Protein AF-F9FDE0-F1 (afdb_monomer)

Organism: Fusarium oxysporum (strain Fo5176) (NCBI:txid660025)

Sequence (205 aa):
PILCLTFGEHLFSPEGWVFGSSPDPDLCDLQLSKNNSTGISRRHLRVDTDPKTHLPRLTVISVSGAVRLSDKGRVLTLTWGKSAEIFGIVTIDLGAVSFRVWRPDLTVTEQRRCDDKALKWCKEAVAAVAAVATYFPPLHCPPETITSNIRYGKNNAVYVNEGGVEERVYGAKEPYFKVSDDFGKVRSRWEELKKEFDNVAALDH

Secondary structure (DSSP, 8-state):
------TTSS-SSTT-EEEES---TTT-SEE-SSSGGGS--SS-EEEEE-TTT--EEEEE--SS--EEEEETTEEEEE-TT-EEE--S-EEEE-SS-EEEE-PPPPPHHHHHHHHHHHHHHHHHHHHHHHHHSS----TT--S---TTSEEE-GGG-EEE-PPP-SS----EE-----TTS-HHHHHHHHHHHHHHHHHHHTT--

Solvent-accessible surface area (backbone atoms only — not comparable to full-atom values): 12004 Å² total; per-residue (Å²): 140,87,86,87,87,50,85,90,50,97,56,84,46,71,81,30,44,26,30,14,9,26,88,46,59,93,62,10,70,41,62,76,38,93,42,51,90,60,62,41,35,46,46,28,35,33,44,33,62,37,46,84,79,56,40,47,22,43,33,25,66,14,82,90,39,61,42,36,39,38,44,99,88,46,75,47,78,34,38,50,80,33,66,50,71,49,88,43,72,32,35,44,36,52,86,74,51,72,52,77,49,61,62,80,92,64,54,76,72,53,44,52,53,49,47,53,41,46,37,53,41,29,43,50,26,47,49,54,49,51,71,68,45,96,78,60,87,57,99,79,61,74,77,79,77,42,79,87,38,56,43,79,48,81,91,81,37,39,32,46,60,70,83,79,73,83,95,66,85,69,74,50,77,50,74,80,73,57,96,86,55,53,38,20,60,50,39,43,43,45,55,52,50,52,52,51,49,53,53,53,65,72,60,69,128

Foldseek 3Di:
DDDDDAQPPQDLALAAAFEFCAPDCNQHSHHPHVHCPQVTHNGAKGWAAQLPPRAIKIAGQDQRFWKWKDDPRDTDIHHHGDMDGAAAWIWIDRPSDIDIDGDDDDDPVRVVVSNVSNLVSLVVSVVVVCVVPPDDDDPPDDPPVPVVQWDQDPPRWIWGFDDDDDDDTDTDTDQDDDPPDGSSSVSVSVSVSVVVVVVVVVVDD

Radius of gyration: 19.54 Å; Cα contacts (8 Å, |Δi|>4): 326; chains: 1; bounding box: 44×55×52 Å

pLDDT: mean 76.34, std 19.96, range [32.12, 96.62]

InterPro domains:
  IPR000253 Forkhead-associated (FHA) domain [PS50006] (17-66)

Structure (mmCIF, N/CA/C/O backbone):
data_AF-F9FDE0-F1
#
_entry.id   AF-F9FDE0-F1
#
loop_
_atom_site.group_PDB
_atom_site.id
_atom_site.type_symbol
_atom_site.label_atom_id
_atom_site.label_alt_id
_atom_site.label_comp_id
_atom_site.label_asym_id
_atom_site.label_entity_id
_atom_site.label_seq_id
_atom_site.pdbx_PDB_ins_code
_atom_site.Cartn_x
_atom_site.Cartn_y
_atom_site.Cartn_z
_atom_site.occupancy
_atom_site.B_iso_or_equiv
_atom_site.auth_seq_id
_atom_site.auth_comp_id
_atom_site.auth_asym_id
_atom_site.auth_atom_id
_atom_site.pdbx_PDB_model_num
ATOM 1 N N . PRO A 1 1 ? -2.462 9.601 19.204 1.00 76.94 1 PRO A N 1
ATOM 2 C CA . PRO A 1 1 ? -1.083 9.273 18.762 1.00 76.94 1 PRO A CA 1
ATOM 3 C C . PRO A 1 1 ? -1.007 9.444 17.241 1.00 76.94 1 PRO A C 1
ATOM 5 O O . PRO A 1 1 ? -2.010 9.185 16.582 1.00 76.94 1 PRO A O 1
ATOM 8 N N . ILE A 1 2 ? 0.123 9.911 16.706 1.00 84.44 2 ILE A N 1
ATOM 9 C CA . ILE A 1 2 ? 0.355 10.035 15.259 1.00 84.44 2 ILE A CA 1
ATOM 10 C C . ILE A 1 2 ? 1.530 9.125 14.918 1.00 84.44 2 ILE A C 1
ATOM 12 O O . ILE A 1 2 ? 2.561 9.191 15.583 1.00 84.44 2 ILE A O 1
ATOM 16 N N . LEU A 1 3 ? 1.356 8.280 13.905 1.00 87.88 3 LEU A N 1
ATOM 17 C CA . LEU A 1 3 ? 2.413 7.440 13.357 1.00 87.88 3 LEU A CA 1
ATOM 18 C C . LEU A 1 3 ? 2.800 7.999 11.989 1.00 87.88 3 LEU A C 1
ATOM 20 O O . LEU A 1 3 ? 1.939 8.150 11.124 1.00 87.88 3 LEU A O 1
ATOM 24 N N . CYS A 1 4 ? 4.078 8.322 11.809 1.00 88.00 4 CYS A N 1
ATOM 25 C CA . CYS A 1 4 ? 4.615 8.763 10.528 1.00 88.00 4 CYS A CA 1
ATOM 26 C C . CYS A 1 4 ? 5.262 7.568 9.823 1.00 88.00 4 CYS A C 1
ATOM 28 O O . CYS A 1 4 ? 6.141 6.928 10.398 1.00 88.00 4 CYS A O 1
ATOM 30 N N . LEU A 1 5 ? 4.824 7.275 8.598 1.00 86.62 5 LEU A N 1
ATOM 31 C CA . LEU A 1 5 ? 5.439 6.262 7.744 1.00 86.62 5 LEU A CA 1
ATOM 32 C C . LEU A 1 5 ? 6.316 6.970 6.714 1.00 86.62 5 LEU A C 1
ATOM 34 O O . LEU A 1 5 ? 5.811 7.737 5.891 1.00 86.62 5 LEU A O 1
ATOM 38 N N . THR A 1 6 ? 7.620 6.711 6.753 1.00 83.31 6 THR A N 1
ATOM 39 C CA . THR A 1 6 ? 8.585 7.303 5.822 1.00 83.31 6 THR A CA 1
ATOM 40 C C . THR A 1 6 ? 9.105 6.227 4.882 1.00 83.31 6 THR A C 1
ATOM 42 O O . THR A 1 6 ? 9.691 5.249 5.330 1.00 83.31 6 THR A O 1
ATOM 45 N N . PHE A 1 7 ? 8.926 6.392 3.569 1.00 74.00 7 PHE A N 1
ATOM 46 C CA . PHE A 1 7 ? 9.351 5.379 2.596 1.00 74.00 7 PHE A CA 1
ATOM 47 C C . PHE A 1 7 ? 10.840 5.038 2.727 1.00 74.00 7 PHE A C 1
ATOM 49 O O . PHE A 1 7 ? 11.690 5.932 2.784 1.00 74.00 7 PHE A O 1
ATOM 56 N N . GLY A 1 8 ? 11.129 3.736 2.763 1.00 67.44 8 GLY A N 1
ATOM 57 C CA . GLY A 1 8 ? 12.469 3.193 2.989 1.00 67.44 8 GLY A CA 1
ATOM 58 C C . GLY A 1 8 ? 12.893 3.118 4.461 1.00 67.44 8 GLY A C 1
ATOM 59 O O . GLY A 1 8 ? 14.005 2.680 4.737 1.00 67.44 8 GLY A O 1
ATOM 60 N N . GLU A 1 9 ? 12.045 3.527 5.409 1.00 75.25 9 GLU A N 1
ATOM 61 C CA . GLU A 1 9 ? 12.334 3.482 6.845 1.00 75.25 9 GLU A CA 1
ATOM 62 C C . GLU A 1 9 ? 11.325 2.579 7.562 1.00 75.25 9 GLU A C 1
ATOM 64 O O . GLU A 1 9 ? 10.131 2.598 7.264 1.00 75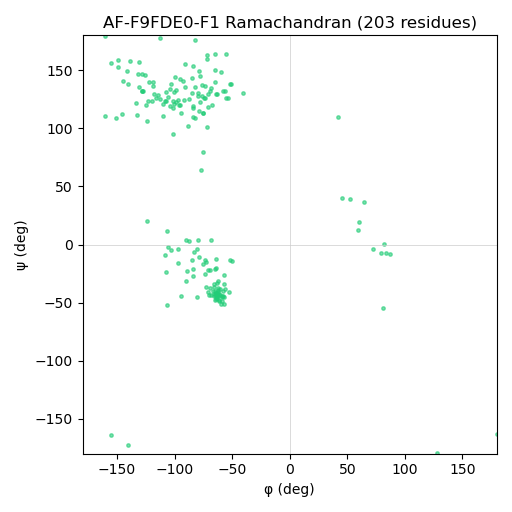.25 9 GLU A O 1
ATOM 69 N N . HIS A 1 10 ? 11.807 1.791 8.529 1.00 70.19 10 HIS A N 1
ATOM 70 C CA . HIS A 1 10 ? 10.971 0.926 9.375 1.00 70.19 10 HIS A CA 1
ATOM 71 C C . HIS A 1 10 ? 10.030 -0.001 8.581 1.00 70.19 10 HIS A C 1
ATOM 73 O O . HIS A 1 10 ? 8.875 -0.183 8.955 1.00 70.19 10 HIS A O 1
ATOM 79 N N . LEU A 1 11 ? 10.519 -0.540 7.462 1.00 69.94 11 LEU A N 1
ATOM 80 C CA . LEU A 1 11 ? 9.821 -1.501 6.610 1.00 69.94 11 LEU A CA 1
ATOM 81 C C . LEU A 1 11 ? 10.411 -2.889 6.849 1.00 69.94 11 LEU A C 1
ATOM 83 O O . LEU A 1 11 ? 11.598 -3.089 6.589 1.00 69.94 11 LEU A O 1
ATOM 87 N N . PHE A 1 12 ? 9.599 -3.840 7.306 1.00 67.44 12 PHE A N 1
ATOM 88 C CA . PHE A 1 12 ? 10.012 -5.241 7.350 1.00 67.44 12 PHE A CA 1
ATOM 89 C C . PHE A 1 12 ? 9.876 -5.905 5.974 1.00 67.44 12 PHE A C 1
ATOM 91 O O . PHE A 1 12 ? 10.779 -6.597 5.505 1.00 67.44 12 PHE A O 1
ATOM 98 N N . SER A 1 13 ? 8.748 -5.674 5.295 1.00 69.62 13 SER A N 1
ATOM 99 C CA . SER A 1 13 ? 8.497 -6.241 3.972 1.00 69.62 13 SER A CA 1
ATOM 100 C C . SER A 1 13 ? 8.971 -5.302 2.856 1.00 69.62 13 SER A C 1
ATOM 102 O O . SER A 1 13 ? 8.623 -4.116 2.866 1.00 69.62 13 SER A O 1
ATOM 104 N N . PRO A 1 14 ? 9.659 -5.820 1.817 1.00 72.50 14 PRO A N 1
ATOM 105 C CA . PRO A 1 14 ? 9.969 -5.036 0.622 1.00 72.50 14 PRO A CA 1
ATOM 106 C C . PRO A 1 14 ? 8.708 -4.621 -0.146 1.00 72.50 14 PRO A C 1
ATOM 108 O O . PRO A 1 14 ? 8.786 -3.778 -1.033 1.00 72.50 14 PRO A O 1
ATOM 111 N N . GLU A 1 15 ? 7.548 -5.200 0.175 1.00 74.62 15 GLU A N 1
ATOM 112 C CA . GLU A 1 15 ? 6.279 -4.878 -0.466 1.00 74.62 15 GLU A CA 1
ATOM 113 C C . GLU A 1 15 ? 5.571 -3.655 0.145 1.00 74.62 15 GLU A C 1
ATOM 115 O O . GLU A 1 15 ? 4.633 -3.147 -0.466 1.00 74.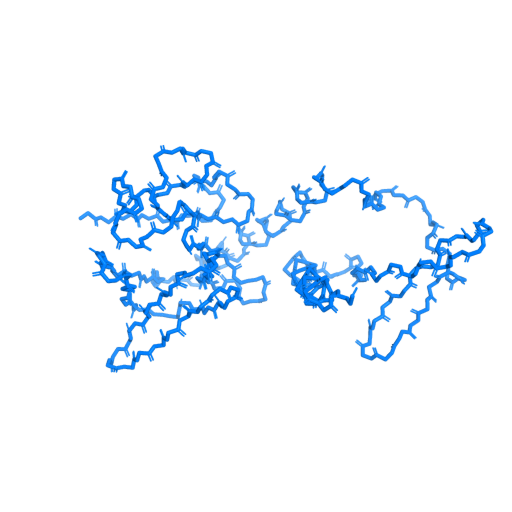62 15 GLU A O 1
ATOM 120 N N . GLY A 1 16 ? 5.988 -3.181 1.324 1.00 87.12 16 GLY A N 1
ATOM 121 C CA . GLY A 1 16 ? 5.364 -2.065 2.047 1.00 87.12 16 GLY A CA 1
ATOM 122 C C . GLY A 1 16 ? 5.018 -2.420 3.494 1.00 87.12 16 GLY A C 1
ATOM 123 O O . GLY A 1 16 ? 5.231 -3.549 3.930 1.00 87.12 16 GLY A O 1
ATOM 124 N N . TRP A 1 17 ? 4.439 -1.473 4.235 1.00 90.94 17 TRP A N 1
ATOM 125 C CA . TRP A 1 17 ? 4.023 -1.710 5.621 1.00 90.94 17 TRP A CA 1
ATOM 126 C C . TRP A 1 17 ? 2.748 -2.536 5.670 1.00 90.94 17 TRP A C 1
ATOM 128 O O . TRP A 1 17 ? 1.734 -2.176 5.068 1.00 90.94 17 TRP A O 1
ATOM 138 N N . VAL A 1 18 ? 2.774 -3.617 6.434 1.00 91.75 18 VAL A N 1
ATOM 139 C CA . VAL A 1 18 ? 1.660 -4.530 6.639 1.00 91.75 18 VAL A CA 1
ATOM 140 C C . VAL A 1 18 ? 0.970 -4.236 7.966 1.00 91.75 18 VAL A C 1
ATOM 142 O O . VAL A 1 18 ? 1.583 -4.150 9.025 1.00 91.75 18 VAL A O 1
ATOM 145 N N . PHE A 1 19 ? -0.350 -4.129 7.899 1.00 93.50 19 PHE A N 1
ATOM 146 C CA . PHE A 1 19 ? -1.222 -3.851 9.026 1.00 93.50 19 PHE A CA 1
ATOM 147 C C . PHE A 1 19 ? -2.179 -5.025 9.211 1.00 93.50 19 PHE A C 1
ATOM 149 O O . PHE A 1 19 ? -2.765 -5.529 8.244 1.00 93.50 19 PHE A O 1
ATOM 156 N N . GLY A 1 20 ? -2.388 -5.451 10.451 1.00 94.25 20 GLY A N 1
ATOM 157 C CA . GLY A 1 20 ? -3.211 -6.619 10.737 1.00 94.25 20 GLY A CA 1
ATOM 158 C C . GLY A 1 20 ? -3.313 -6.940 12.219 1.00 94.25 20 GLY A C 1
ATOM 159 O O . GLY A 1 20 ? -3.062 -6.100 13.074 1.00 94.25 20 GLY A O 1
ATOM 160 N N . SER A 1 21 ? -3.746 -8.154 12.537 1.00 94.31 21 SER A N 1
ATOM 161 C CA . SER A 1 21 ? -3.921 -8.613 13.918 1.00 94.31 21 SER A CA 1
ATOM 162 C C . SER A 1 21 ? -2.742 -9.431 14.449 1.00 94.31 21 SER A C 1
ATOM 164 O O . SER A 1 21 ? -2.805 -9.910 15.582 1.00 94.31 21 SER A O 1
ATOM 166 N N . SER A 1 22 ? -1.737 -9.716 13.613 1.00 91.19 22 SER A N 1
ATOM 167 C CA . SER A 1 22 ? -0.607 -10.550 14.022 1.00 91.19 22 SER A CA 1
ATOM 168 C C . SER A 1 22 ? 0.249 -9.796 15.041 1.00 91.19 22 SER A C 1
ATOM 170 O O . SER A 1 22 ? 0.571 -8.638 14.786 1.00 91.19 22 SER A O 1
ATOM 172 N N . PRO A 1 23 ? 0.634 -10.418 16.169 1.00 89.44 23 PRO A N 1
ATOM 173 C CA . PRO A 1 23 ? 1.657 -9.862 17.052 1.00 89.44 23 PRO A CA 1
ATOM 174 C C . PRO A 1 23 ? 3.076 -10.111 16.520 1.00 89.44 23 PRO A C 1
ATOM 176 O O . PRO A 1 23 ? 4.034 -9.597 17.082 1.00 89.44 23 PRO A O 1
ATOM 179 N N . ASP A 1 24 ? 3.202 -10.951 15.489 1.00 86.38 24 ASP A N 1
ATOM 180 C CA . ASP A 1 24 ? 4.470 -11.295 14.862 1.00 86.38 24 ASP A CA 1
ATOM 181 C C . ASP A 1 24 ? 4.956 -10.132 13.977 1.00 86.38 24 ASP A C 1
ATOM 183 O O . ASP A 1 24 ? 4.297 -9.850 12.963 1.00 86.38 24 ASP A O 1
ATOM 187 N N . PRO A 1 25 ? 6.070 -9.466 14.342 1.00 80.31 25 PRO A N 1
ATOM 188 C CA . PRO A 1 25 ? 6.613 -8.354 13.572 1.00 80.31 25 PRO A CA 1
ATOM 189 C C . PRO A 1 25 ? 7.096 -8.782 12.181 1.00 80.31 25 PRO A C 1
ATOM 191 O O . PRO A 1 25 ? 7.119 -7.944 11.284 1.00 80.31 25 PRO A O 1
ATOM 194 N N . ASP A 1 26 ? 7.384 -10.071 11.962 1.00 81.31 26 ASP A N 1
ATOM 195 C CA . ASP A 1 26 ? 7.798 -10.583 10.651 1.00 81.31 26 ASP A CA 1
ATOM 196 C C . ASP A 1 26 ? 6.613 -10.694 9.671 1.00 81.31 26 ASP A C 1
ATOM 198 O O . ASP A 1 26 ? 6.768 -10.812 8.453 1.00 81.31 26 ASP A O 1
ATOM 202 N N . LEU A 1 27 ? 5.382 -10.663 10.187 1.00 81.25 27 LEU A N 1
ATOM 203 C CA . LEU A 1 27 ? 4.164 -10.725 9.380 1.00 81.25 27 LEU A CA 1
ATOM 204 C C . LEU A 1 27 ? 3.431 -9.387 9.312 1.00 81.25 27 LEU A C 1
ATOM 206 O O . LEU A 1 27 ? 2.623 -9.192 8.399 1.00 81.25 27 LEU A O 1
ATOM 210 N N . CYS A 1 28 ? 3.640 -8.507 10.290 1.00 85.62 28 CYS A N 1
ATOM 211 C CA . CYS A 1 28 ? 2.822 -7.326 10.508 1.00 85.62 28 CYS A CA 1
ATOM 212 C C . CYS A 1 28 ? 3.635 -6.202 11.162 1.00 85.62 28 CYS A C 1
ATOM 214 O O . CYS A 1 28 ? 3.915 -6.254 12.356 1.00 85.62 28 CYS A O 1
ATOM 216 N N . ASP A 1 29 ? 3.925 -5.144 10.404 1.00 88.75 29 ASP A N 1
ATOM 217 C CA . ASP A 1 29 ? 4.614 -3.951 10.906 1.00 88.75 29 ASP A CA 1
ATOM 218 C C . ASP A 1 29 ? 3.774 -3.190 11.949 1.00 88.75 29 ASP A C 1
ATOM 220 O O . ASP A 1 29 ? 4.319 -2.620 12.894 1.00 88.75 29 ASP A O 1
ATOM 224 N N . LEU A 1 30 ? 2.438 -3.183 11.803 1.00 90.44 30 LEU A N 1
ATOM 225 C CA . LEU A 1 30 ? 1.540 -2.541 12.768 1.00 90.44 30 LEU A CA 1
ATOM 226 C C . LEU A 1 30 ? 0.360 -3.425 13.177 1.00 90.44 30 LEU A C 1
ATOM 228 O O . LEU A 1 30 ? -0.590 -3.638 12.414 1.00 90.44 30 LEU A O 1
ATOM 232 N N . GLN A 1 31 ? 0.376 -3.863 14.436 1.00 93.00 31 GLN A N 1
ATOM 233 C CA . GLN A 1 31 ? -0.733 -4.598 15.030 1.00 93.00 31 GLN A CA 1
ATOM 234 C C . GLN A 1 31 ? -1.906 -3.657 15.356 1.00 93.00 31 GLN A C 1
ATOM 236 O O . GLN A 1 31 ? -1.834 -2.810 16.244 1.00 93.00 31 GLN A O 1
ATOM 241 N N . LEU A 1 32 ? -3.021 -3.838 14.651 1.00 93.31 32 LEU A N 1
ATOM 242 C CA . LEU A 1 32 ? -4.260 -3.073 14.815 1.00 93.31 32 LEU A CA 1
ATOM 243 C C . LEU A 1 32 ? -5.214 -3.677 15.848 1.00 93.31 32 LEU A C 1
ATOM 245 O O . LEU A 1 32 ? -6.082 -2.988 16.374 1.00 93.31 32 LEU A O 1
ATOM 249 N N . SER A 1 33 ? -5.091 -4.972 16.129 1.00 93.00 33 SER A N 1
ATOM 250 C CA . SER A 1 33 ? -5.909 -5.657 17.130 1.00 93.00 33 SER A CA 1
ATOM 251 C C . SER A 1 33 ? -5.136 -6.797 17.774 1.00 93.00 33 SER A C 1
ATOM 253 O O . SER A 1 33 ? -4.254 -7.389 17.156 1.00 93.00 33 SER A O 1
ATOM 255 N N . LYS A 1 34 ? -5.493 -7.132 19.019 1.00 92.25 34 LYS A N 1
ATOM 256 C CA . LYS A 1 34 ? -4.820 -8.179 19.804 1.00 92.25 34 LYS A CA 1
ATOM 257 C C . LYS A 1 34 ? -4.818 -9.542 19.100 1.00 92.25 34 LYS A C 1
ATOM 259 O O . LYS A 1 34 ? -3.893 -10.326 19.281 1.00 92.25 34 LYS A O 1
ATOM 264 N N . ASN A 1 35 ? -5.881 -9.848 18.359 1.00 90.44 35 ASN A N 1
ATOM 265 C CA . ASN A 1 35 ? -6.057 -11.084 17.604 1.00 90.44 35 ASN A CA 1
ATOM 266 C C . ASN A 1 35 ? -7.135 -10.901 16.516 1.00 90.44 35 ASN A C 1
ATOM 268 O O . ASN A 1 35 ? -7.758 -9.846 16.404 1.00 90.44 35 ASN A O 1
ATOM 272 N N . ASN A 1 36 ? -7.390 -11.956 15.743 1.00 86.12 36 ASN A N 1
ATOM 273 C CA . ASN A 1 36 ? -8.338 -11.946 14.629 1.00 86.12 36 ASN A CA 1
ATOM 274 C C . ASN A 1 36 ? -9.819 -12.082 15.030 1.00 86.12 36 ASN A C 1
ATOM 276 O O . ASN A 1 36 ? -10.674 -12.129 14.149 1.00 86.12 36 ASN A O 1
ATOM 280 N N . SER A 1 37 ? -10.150 -12.121 16.328 1.00 89.94 37 SER A N 1
ATOM 281 C CA . SER A 1 37 ? -11.552 -12.216 16.784 1.00 89.94 37 SER A CA 1
ATOM 282 C C . SER A 1 37 ? -12.392 -10.994 16.399 1.00 89.94 37 SER A C 1
ATOM 284 O O . SER A 1 37 ? -13.612 -11.070 16.323 1.00 89.94 37 SER A O 1
ATOM 286 N N . THR A 1 38 ? -11.725 -9.877 16.112 1.00 89.50 38 THR A N 1
ATOM 287 C CA . THR A 1 38 ? -12.327 -8.611 15.686 1.00 89.50 38 THR A CA 1
ATOM 288 C C . THR A 1 38 ? -12.690 -8.572 14.197 1.00 89.50 38 THR A C 1
ATOM 290 O O . THR A 1 38 ? -13.236 -7.577 13.731 1.00 89.50 38 THR A O 1
ATOM 293 N N . GLY A 1 39 ? -12.360 -9.619 13.431 1.00 90.31 39 GLY A N 1
ATOM 294 C CA . GLY A 1 39 ? -12.506 -9.648 11.971 1.00 90.31 39 GLY A CA 1
ATOM 295 C C . GLY A 1 39 ? -11.301 -9.083 11.206 1.00 90.31 39 GLY A C 1
ATOM 296 O O . GLY A 1 39 ? -11.212 -9.254 9.991 1.00 90.31 39 GLY A O 1
ATOM 297 N N . ILE A 1 40 ? -10.328 -8.478 11.897 1.00 94.00 40 ILE A N 1
ATOM 298 C CA . ILE A 1 40 ? -9.062 -8.048 11.293 1.00 94.00 40 ILE A CA 1
ATOM 299 C C . ILE A 1 40 ? -8.155 -9.271 11.118 1.00 94.00 40 ILE A C 1
ATOM 301 O O . ILE A 1 40 ? -7.839 -9.983 12.066 1.00 94.00 40 ILE A O 1
ATOM 305 N N . SER A 1 41 ? -7.725 -9.529 9.889 1.00 93.44 41 SER A N 1
ATOM 306 C CA . SER A 1 41 ? -6.845 -10.657 9.557 1.00 93.44 41 SER A CA 1
ATOM 307 C C . SER A 1 41 ? -5.418 -10.430 10.067 1.00 93.44 41 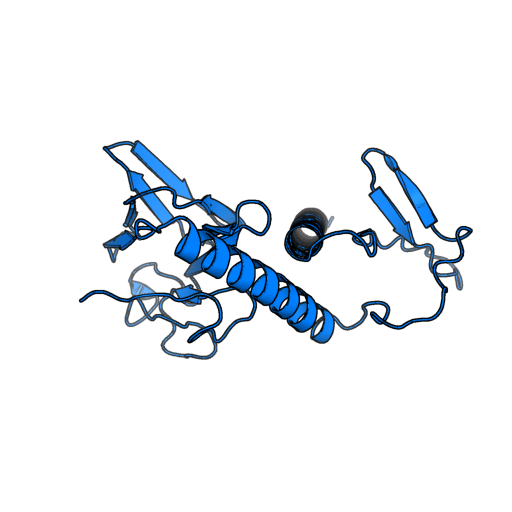SER A C 1
ATOM 309 O O . SER A 1 41 ? -4.993 -9.290 10.246 1.00 93.44 41 SER A O 1
ATOM 311 N N . ARG A 1 42 ? -4.628 -11.505 10.213 1.00 91.50 42 ARG A N 1
ATOM 312 C CA . ARG A 1 42 ? -3.206 -11.415 10.615 1.00 91.50 42 ARG A CA 1
ATOM 313 C C . ARG A 1 42 ? -2.403 -10.455 9.734 1.00 91.50 42 ARG A C 1
ATOM 315 O O . ARG A 1 42 ? -1.624 -9.673 10.258 1.00 91.50 42 ARG A O 1
ATOM 322 N N . ARG A 1 43 ? -2.665 -10.501 8.426 1.00 92.56 43 ARG A N 1
ATOM 323 C CA . ARG A 1 43 ? -2.213 -9.555 7.402 1.00 92.56 43 ARG A CA 1
ATOM 324 C C . ARG A 1 43 ? -3.462 -9.035 6.703 1.00 92.56 43 ARG A C 1
ATOM 326 O O . ARG A 1 43 ? -4.123 -9.803 6.006 1.00 92.56 43 ARG A O 1
ATOM 333 N N . HIS A 1 44 ? -3.858 -7.797 6.972 1.00 93.94 44 HIS A N 1
ATOM 334 C CA . HIS A 1 44 ? -5.165 -7.294 6.552 1.00 93.94 44 HIS A CA 1
ATOM 335 C C . HIS A 1 44 ? -5.076 -6.318 5.385 1.00 93.94 44 HIS A C 1
ATOM 337 O O . HIS A 1 44 ? -5.726 -6.521 4.355 1.00 93.94 44 HIS A O 1
ATOM 343 N N . LEU A 1 45 ? -4.228 -5.303 5.526 1.00 94.94 45 LEU A N 1
ATOM 344 C CA . LEU A 1 45 ? -3.952 -4.311 4.496 1.00 94.94 45 LEU A CA 1
ATOM 345 C C . LEU A 1 45 ? -2.458 -3.999 4.446 1.00 94.94 45 LEU A C 1
ATOM 347 O O . LEU A 1 45 ? -1.732 -4.221 5.414 1.00 94.94 45 LEU A O 1
ATOM 351 N N . ARG A 1 46 ? -2.020 -3.483 3.305 1.00 93.38 46 ARG A N 1
ATOM 352 C CA . ARG A 1 46 ? -0.663 -3.014 3.054 1.00 93.38 46 ARG A CA 1
ATOM 353 C C . ARG A 1 46 ? -0.707 -1.556 2.628 1.00 93.38 46 ARG A C 1
ATOM 355 O O . ARG A 1 46 ? -1.586 -1.179 1.853 1.00 93.38 46 ARG A O 1
ATOM 362 N N . VAL A 1 47 ? 0.235 -0.762 3.115 1.00 93.00 47 VAL A N 1
ATOM 363 C CA . VAL A 1 47 ? 0.472 0.605 2.651 1.00 93.00 47 VAL A CA 1
ATOM 364 C C . VAL A 1 47 ? 1.828 0.643 1.960 1.00 93.00 47 VAL A C 1
ATOM 366 O O . VAL A 1 47 ? 2.836 0.243 2.535 1.00 93.00 47 VAL A O 1
ATOM 369 N N . ASP A 1 48 ? 1.839 1.109 0.718 1.00 91.19 48 ASP A N 1
ATOM 370 C CA . ASP A 1 48 ? 3.029 1.260 -0.113 1.00 91.19 48 ASP A CA 1
ATOM 371 C C . ASP A 1 48 ? 2.977 2.558 -0.939 1.00 91.19 48 ASP A C 1
ATOM 373 O O . ASP A 1 48 ? 2.103 3.394 -0.712 1.00 91.19 48 ASP A O 1
ATOM 377 N N . THR A 1 49 ? 3.922 2.768 -1.861 1.00 89.88 49 THR A N 1
ATOM 378 C CA . THR A 1 49 ? 3.737 3.710 -2.977 1.00 89.88 49 THR A CA 1
ATOM 379 C C . THR A 1 49 ? 3.251 2.999 -4.227 1.00 89.88 49 THR A C 1
ATOM 381 O O . THR A 1 49 ? 3.746 1.917 -4.579 1.00 89.88 49 THR A O 1
ATOM 384 N N . ASP A 1 50 ? 2.359 3.667 -4.955 1.00 90.81 50 ASP A N 1
ATOM 385 C CA . ASP A 1 50 ? 2.097 3.318 -6.339 1.00 90.81 50 ASP A CA 1
ATOM 386 C C . ASP A 1 50 ? 3.361 3.559 -7.185 1.00 90.81 50 ASP A C 1
ATOM 388 O O . ASP A 1 50 ? 3.964 4.634 -7.113 1.00 90.81 50 ASP A O 1
ATOM 392 N N . PRO A 1 51 ? 3.800 2.575 -7.981 1.00 87.44 51 PRO A N 1
ATOM 393 C CA . PRO A 1 51 ? 5.046 2.687 -8.722 1.00 87.44 51 PRO A CA 1
ATOM 394 C C . PRO A 1 51 ? 4.973 3.648 -9.921 1.00 87.44 51 PRO A C 1
ATOM 396 O O . PRO A 1 51 ? 6.021 3.993 -10.454 1.00 87.44 51 PRO A O 1
ATOM 399 N N . LYS A 1 52 ? 3.782 4.079 -10.370 1.00 87.62 52 LYS A N 1
ATOM 400 C CA . LYS A 1 52 ? 3.629 5.050 -11.470 1.00 87.62 52 LYS A CA 1
ATOM 401 C C . LYS A 1 52 ? 3.502 6.476 -10.952 1.00 87.62 52 LYS A C 1
ATOM 403 O O . LYS A 1 52 ? 4.093 7.386 -11.526 1.00 87.62 52 LYS A O 1
ATOM 408 N N . THR A 1 53 ? 2.693 6.682 -9.915 1.00 90.12 53 THR A N 1
ATOM 409 C CA . THR A 1 53 ? 2.391 8.031 -9.403 1.00 90.12 53 THR A CA 1
ATOM 410 C C . THR A 1 53 ? 3.257 8.430 -8.211 1.00 90.12 53 THR A C 1
ATOM 412 O O . THR A 1 53 ? 3.290 9.606 -7.853 1.00 90.12 53 THR A O 1
ATOM 415 N N . HIS A 1 54 ? 3.928 7.461 -7.577 1.00 88.25 54 HIS A N 1
ATOM 416 C CA . HIS A 1 54 ? 4.644 7.597 -6.302 1.00 88.25 54 HIS A CA 1
ATOM 417 C C . HIS A 1 54 ? 3.761 8.045 -5.131 1.00 88.25 54 HIS A C 1
ATOM 419 O O . HIS A 1 54 ? 4.263 8.400 -4.061 1.00 88.25 54 HIS A O 1
ATOM 425 N N . LEU A 1 55 ? 2.438 8.013 -5.301 1.00 89.75 55 LEU A N 1
ATOM 426 C CA . LEU A 1 55 ? 1.503 8.367 -4.247 1.00 89.75 55 LEU A CA 1
ATOM 427 C C . LEU A 1 55 ? 1.346 7.213 -3.256 1.00 89.75 55 LEU A C 1
ATOM 429 O O . LEU A 1 55 ? 1.441 6.047 -3.651 1.00 89.75 55 LEU A O 1
ATOM 433 N N . PRO A 1 56 ? 1.079 7.505 -1.970 1.00 91.75 56 PRO A N 1
ATOM 434 C CA . PRO A 1 56 ? 0.752 6.467 -1.008 1.00 91.75 56 PRO A CA 1
ATOM 435 C C . PRO A 1 56 ? -0.474 5.686 -1.481 1.00 91.75 56 PRO A C 1
ATOM 437 O O . PRO A 1 56 ? -1.492 6.269 -1.853 1.00 91.75 56 PRO A O 1
ATOM 440 N N . ARG A 1 57 ? -0.383 4.365 -1.443 1.00 93.50 57 ARG A N 1
ATOM 441 C CA . ARG A 1 57 ? -1.398 3.440 -1.923 1.00 93.50 57 ARG A CA 1
ATOM 442 C C . ARG A 1 57 ? -1.704 2.430 -0.835 1.00 93.50 57 ARG A C 1
ATOM 444 O O . ARG A 1 57 ? -0.806 1.837 -0.242 1.00 93.50 57 ARG A O 1
ATOM 451 N N . LEU A 1 58 ? -2.989 2.230 -0.581 1.00 95.19 58 LEU A N 1
ATOM 452 C CA . LEU A 1 58 ? -3.483 1.176 0.289 1.00 95.19 58 LEU A CA 1
ATOM 453 C C . LEU A 1 58 ? -3.939 0.002 -0.565 1.00 95.19 58 LEU A C 1
ATOM 455 O O . LEU A 1 58 ? -4.688 0.197 -1.518 1.00 95.19 58 LEU A O 1
ATOM 459 N N . THR A 1 59 ? -3.537 -1.208 -0.193 1.00 94.94 59 THR A N 1
ATOM 460 C CA . THR A 1 59 ? -3.946 -2.455 -0.847 1.00 94.94 59 THR A CA 1
ATOM 461 C C . THR A 1 59 ? -4.497 -3.425 0.188 1.00 94.94 59 THR A C 1
ATOM 463 O O . THR A 1 59 ? -3.877 -3.653 1.226 1.00 94.94 59 THR A O 1
ATOM 466 N N . VAL A 1 60 ? -5.653 -4.029 -0.081 1.00 95.06 60 VAL A N 1
ATOM 467 C CA . VAL A 1 60 ? -6.215 -5.063 0.798 1.00 95.06 60 VAL A CA 1
ATOM 468 C C . VAL A 1 60 ? -5.596 -6.407 0.444 1.00 95.06 60 VAL A C 1
ATOM 470 O O . VAL A 1 60 ? -5.743 -6.896 -0.673 1.00 95.06 60 VAL A O 1
ATOM 473 N N . ILE A 1 61 ? -4.909 -7.011 1.408 1.00 92.44 61 ILE A N 1
ATOM 474 C CA . ILE A 1 61 ? -4.208 -8.292 1.226 1.00 92.44 61 ILE A CA 1
ATOM 475 C C . ILE A 1 61 ? -4.894 -9.448 1.959 1.00 92.44 61 ILE A C 1
ATOM 477 O O . ILE A 1 61 ? -4.550 -10.606 1.738 1.00 92.44 61 ILE A O 1
ATOM 481 N N . SER A 1 62 ? -5.888 -9.157 2.801 1.00 91.94 62 SER A N 1
ATOM 482 C CA . SER A 1 62 ? -6.744 -10.186 3.393 1.00 91.94 62 SER A CA 1
ATOM 483 C C . SER A 1 62 ? -7.729 -10.751 2.376 1.00 91.94 62 SER A C 1
ATOM 485 O O . SER A 1 62 ? -8.366 -10.001 1.646 1.00 91.94 62 SER A O 1
ATOM 487 N N . VAL A 1 63 ? -7.883 -12.076 2.374 1.00 86.69 63 VAL A N 1
ATOM 488 C CA . VAL A 1 63 ? -8.790 -12.797 1.462 1.00 86.69 63 VAL A CA 1
ATOM 489 C C . VAL A 1 63 ? -10.259 -12.541 1.807 1.00 86.69 63 VAL A C 1
ATOM 491 O O . VAL A 1 63 ? -11.079 -12.307 0.927 1.00 86.69 63 VAL A O 1
ATOM 494 N N . SER A 1 64 ? -10.596 -12.566 3.097 1.00 85.38 64 SER A N 1
ATOM 495 C CA . SER A 1 64 ? -11.975 -12.440 3.590 1.00 85.38 64 SER A CA 1
ATOM 496 C C . SER A 1 64 ? -12.306 -11.058 4.158 1.00 85.38 64 SER A C 1
ATOM 498 O O . SER A 1 64 ? -13.431 -10.827 4.593 1.00 85.38 64 SER A O 1
ATOM 500 N N . GLY A 1 65 ? -11.316 -10.168 4.239 1.00 88.06 65 GLY A N 1
ATOM 501 C CA . GLY A 1 65 ? -11.460 -8.846 4.832 1.00 88.06 65 GLY A CA 1
ATOM 502 C C . GLY A 1 65 ? -11.862 -7.790 3.810 1.00 88.06 65 GLY A C 1
ATOM 503 O O . GLY A 1 65 ? -11.588 -7.913 2.615 1.00 88.06 65 GLY A O 1
ATOM 504 N N . ALA A 1 66 ? -12.492 -6.727 4.300 1.00 93.75 66 ALA A N 1
ATOM 505 C CA . ALA A 1 66 ? -12.784 -5.541 3.515 1.00 93.75 66 ALA A CA 1
ATOM 506 C C . ALA A 1 66 ? -12.355 -4.292 4.284 1.00 93.75 66 ALA A C 1
ATOM 508 O O . ALA A 1 66 ? -12.456 -4.233 5.508 1.00 93.75 66 ALA A O 1
ATOM 509 N N . VAL A 1 67 ? -11.908 -3.285 3.544 1.00 96.38 67 VAL A N 1
ATOM 510 C CA . VAL A 1 67 ? -11.503 -1.989 4.082 1.00 96.38 67 VAL A CA 1
ATOM 511 C C . VAL A 1 67 ? -12.435 -0.926 3.533 1.00 96.38 67 VAL A C 1
ATOM 513 O O . VAL A 1 67 ? -12.586 -0.801 2.318 1.00 96.38 67 VAL A O 1
ATOM 516 N N . ARG A 1 68 ? -13.053 -0.139 4.415 1.00 96.50 68 ARG A N 1
ATOM 517 C CA . ARG A 1 68 ? -13.857 1.017 4.014 1.00 96.50 68 ARG A CA 1
ATOM 518 C C . ARG A 1 68 ? -13.000 2.270 4.097 1.00 96.50 68 ARG A C 1
ATOM 520 O O . ARG A 1 68 ? -12.493 2.613 5.159 1.00 96.50 68 ARG A O 1
ATOM 527 N N . LEU A 1 69 ? -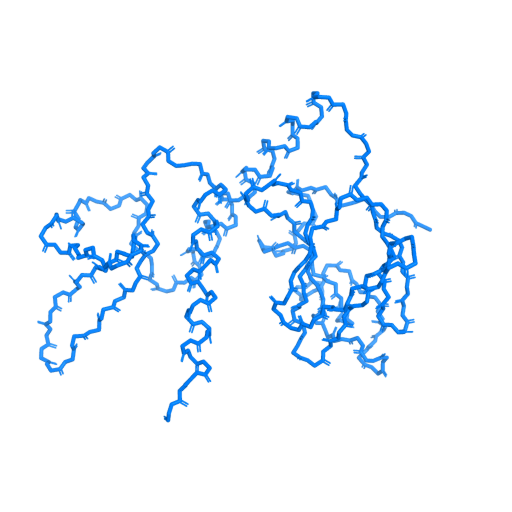12.841 2.949 2.970 1.00 96.06 69 LEU A N 1
ATOM 528 C CA . LEU A 1 69 ? -12.212 4.258 2.880 1.00 96.06 69 LEU A CA 1
ATOM 529 C C . LEU A 1 69 ? -13.308 5.308 2.779 1.00 96.06 69 LEU A C 1
ATOM 531 O O . LEU A 1 69 ? -14.110 5.263 1.847 1.00 96.06 69 LEU A O 1
ATOM 535 N N . SER A 1 70 ? -13.352 6.252 3.716 1.00 95.25 70 SER A N 1
ATOM 536 C CA . SER A 1 70 ? -14.305 7.360 3.662 1.00 95.25 70 SER A CA 1
ATOM 537 C C . SER A 1 70 ? -13.606 8.705 3.480 1.00 95.25 70 SER A C 1
ATOM 539 O O . SER A 1 70 ? -12.736 9.052 4.283 1.00 95.25 70 SER A O 1
ATOM 541 N N . ASP A 1 71 ? -14.048 9.477 2.489 1.00 92.88 71 ASP A N 1
ATOM 542 C CA . ASP A 1 71 ? -13.621 10.855 2.223 1.00 92.88 71 ASP A CA 1
ATOM 543 C C . ASP A 1 71 ? -14.846 11.736 1.957 1.00 92.88 71 ASP A C 1
ATOM 545 O O . ASP A 1 71 ? -15.636 11.453 1.057 1.00 92.88 71 ASP A O 1
ATOM 549 N N . LYS A 1 72 ? -15.027 12.800 2.750 1.00 89.00 72 LYS A N 1
ATOM 550 C CA . LYS A 1 72 ? -16.116 13.791 2.592 1.00 89.00 72 LYS A CA 1
ATOM 551 C C . LYS A 1 72 ? -17.503 13.165 2.341 1.00 89.00 72 LYS A C 1
ATOM 553 O O . LYS A 1 72 ? -18.278 13.645 1.519 1.00 89.00 72 LYS A O 1
ATOM 558 N N . GLY A 1 73 ? -17.810 12.070 3.040 1.00 84.56 73 GLY A N 1
ATOM 559 C CA . GLY A 1 73 ? -19.083 11.343 2.932 1.00 84.56 73 GLY A CA 1
ATOM 560 C C . GLY A 1 73 ? -19.168 10.327 1.785 1.00 84.56 73 GLY A C 1
ATOM 561 O O . GLY A 1 73 ? -20.120 9.553 1.738 1.00 84.56 73 GLY A O 1
ATOM 562 N N . ARG A 1 74 ? -18.177 10.266 0.890 1.00 91.31 74 ARG A N 1
ATOM 563 C CA . ARG A 1 74 ? -18.033 9.179 -0.087 1.00 91.31 74 ARG A CA 1
ATOM 564 C C . ARG A 1 74 ? -17.353 7.997 0.581 1.00 91.31 74 ARG A C 1
ATOM 566 O O . ARG A 1 74 ? -16.359 8.182 1.278 1.00 91.31 74 ARG A O 1
ATOM 573 N N . VAL A 1 75 ? -17.873 6.797 0.347 1.00 94.50 75 VAL A N 1
ATOM 574 C CA . VAL A 1 75 ? -17.314 5.557 0.891 1.00 94.50 75 VAL A CA 1
ATOM 575 C C . VAL A 1 75 ? -16.917 4.643 -0.257 1.00 94.50 75 VAL A C 1
ATOM 577 O O . VAL A 1 75 ? -17.743 4.292 -1.096 1.00 94.50 75 VAL A O 1
ATOM 580 N N . LEU A 1 76 ? -15.649 4.250 -0.278 1.00 95.25 76 LEU A N 1
ATOM 581 C CA . LEU A 1 76 ? -15.098 3.241 -1.169 1.00 95.25 76 LEU A CA 1
ATOM 582 C C . LEU A 1 76 ? -14.809 1.986 -0.348 1.00 95.25 76 LEU A C 1
ATOM 584 O O . LEU A 1 76 ? -14.071 2.041 0.631 1.00 95.25 76 LEU A O 1
ATOM 588 N N . THR A 1 77 ? -15.384 0.852 -0.742 1.00 96.56 77 THR A N 1
ATOM 589 C CA . THR A 1 77 ? -15.074 -0.438 -0.114 1.00 96.56 77 THR A CA 1
ATOM 590 C C . THR A 1 77 ? -14.060 -1.177 -0.973 1.00 96.56 77 THR A C 1
ATOM 592 O O . THR A 1 77 ? -14.306 -1.421 -2.153 1.00 96.56 77 THR A O 1
ATOM 595 N N . LEU A 1 78 ? -12.925 -1.528 -0.378 1.00 96.19 78 LEU A N 1
ATOM 596 C CA . LEU A 1 78 ? -11.877 -2.325 -0.998 1.00 96.19 78 LEU A CA 1
ATOM 597 C C . LEU A 1 78 ? -11.921 -3.748 -0.448 1.00 96.19 78 LEU A C 1
ATOM 599 O O . LEU A 1 78 ? -12.002 -3.956 0.760 1.00 96.19 78 LEU A O 1
ATOM 603 N N . THR A 1 79 ? -11.844 -4.719 -1.347 1.00 94.31 79 THR A N 1
ATOM 604 C CA . THR A 1 79 ? -11.746 -6.152 -1.044 1.00 94.31 79 THR A CA 1
ATOM 605 C C . THR A 1 79 ? -10.377 -6.675 -1.465 1.00 94.31 79 THR A C 1
ATOM 607 O O . THR A 1 79 ? -9.587 -5.933 -2.048 1.00 94.31 79 THR A O 1
ATOM 610 N N . TRP A 1 80 ? -10.107 -7.956 -1.216 1.00 92.94 80 TRP A N 1
ATOM 611 C CA . TRP A 1 80 ? -8.853 -8.614 -1.580 1.00 92.94 80 TRP A CA 1
ATOM 612 C C . TRP A 1 80 ? -8.310 -8.223 -2.968 1.00 92.94 80 TRP A C 1
ATOM 614 O O . TRP A 1 80 ? -9.037 -8.210 -3.966 1.00 92.94 80 TRP A O 1
ATOM 624 N N . GLY A 1 81 ? -7.026 -7.859 -3.009 1.00 88.06 81 GLY A N 1
ATOM 625 C CA . GLY A 1 81 ? -6.298 -7.463 -4.214 1.00 88.06 81 GLY A CA 1
ATOM 626 C C . GLY A 1 81 ? -6.679 -6.090 -4.777 1.00 88.06 81 GLY A C 1
ATOM 627 O O . GLY A 1 81 ? -6.071 -5.640 -5.750 1.00 88.06 81 GLY A O 1
ATOM 628 N N . LYS A 1 82 ? -7.677 -5.404 -4.206 1.00 93.19 82 LYS A N 1
ATOM 629 C CA . LYS A 1 82 ? -8.036 -4.038 -4.599 1.00 93.19 82 LYS A CA 1
ATOM 630 C C . LYS A 1 82 ? -7.168 -3.033 -3.859 1.00 93.19 82 LYS A C 1
ATOM 632 O O . LYS A 1 82 ? -6.857 -3.199 -2.677 1.00 93.19 82 LYS A O 1
ATOM 637 N N . SER A 1 83 ? -6.821 -1.972 -4.573 1.00 94.38 83 SER A N 1
ATOM 638 C CA . SER A 1 83 ? -6.007 -0.879 -4.068 1.00 94.38 83 SER A CA 1
ATOM 639 C C . SER A 1 83 ? -6.632 0.478 -4.376 1.00 94.38 83 SER A C 1
ATOM 641 O O . SER A 1 83 ? -7.445 0.608 -5.294 1.00 94.38 83 SER A O 1
ATOM 643 N N . ALA A 1 84 ? -6.264 1.481 -3.582 1.00 95.25 84 ALA A N 1
ATOM 644 C CA . ALA A 1 84 ? -6.607 2.877 -3.813 1.00 95.25 84 ALA A CA 1
ATOM 645 C C . ALA A 1 84 ? -5.463 3.790 -3.368 1.00 95.25 84 ALA A C 1
ATOM 647 O O . ALA A 1 84 ? -4.836 3.562 -2.332 1.00 95.25 84 ALA A O 1
ATOM 648 N N . GLU A 1 85 ? -5.216 4.835 -4.148 1.00 94.88 85 GLU A N 1
ATOM 649 C CA . GLU A 1 85 ? -4.272 5.893 -3.798 1.00 94.88 85 GLU A CA 1
ATOM 650 C C . GLU A 1 85 ? -4.890 6.864 -2.782 1.00 94.88 85 GLU A C 1
ATOM 652 O O . GLU A 1 85 ? -6.088 7.162 -2.806 1.00 94.88 85 GLU A O 1
ATOM 657 N N . ILE A 1 86 ? -4.054 7.365 -1.878 1.00 92.12 86 ILE A N 1
ATOM 658 C CA . ILE A 1 86 ? -4.421 8.302 -0.821 1.00 92.12 86 ILE A CA 1
ATOM 659 C C . ILE A 1 86 ? -3.975 9.699 -1.259 1.00 92.12 86 ILE A C 1
ATOM 661 O O . ILE A 1 86 ? -2.833 10.109 -1.055 1.00 92.12 86 ILE A O 1
ATOM 665 N N . PHE A 1 87 ? -4.902 10.440 -1.864 1.00 87.19 87 PHE A N 1
ATOM 666 C CA . PHE A 1 87 ? -4.663 11.810 -2.335 1.00 87.19 87 PHE A CA 1
ATOM 667 C C . PHE A 1 87 ? -4.836 12.875 -1.249 1.00 87.19 87 PHE A C 1
ATOM 669 O O . PHE A 1 87 ? -4.334 13.986 -1.384 1.00 87.19 87 PHE A O 1
ATOM 676 N N . GLY A 1 88 ? -5.570 12.558 -0.186 1.00 88.31 88 GLY A N 1
ATOM 677 C CA . GLY A 1 88 ? -5.910 13.494 0.877 1.00 88.31 88 GLY A CA 1
ATOM 678 C C . GLY A 1 88 ? -6.211 12.768 2.178 1.00 88.31 88 GLY A C 1
ATOM 679 O O . GLY A 1 88 ? -5.872 11.597 2.343 1.00 88.31 88 GLY A O 1
ATOM 680 N N . ILE A 1 89 ? -6.845 13.472 3.113 1.00 93.31 89 ILE A N 1
ATOM 681 C CA . ILE A 1 89 ? -7.248 12.877 4.387 1.00 93.31 89 ILE A CA 1
ATOM 682 C C . ILE A 1 89 ? -8.398 11.904 4.137 1.00 93.31 89 ILE A C 1
ATOM 684 O O . ILE A 1 89 ? -9.481 12.315 3.727 1.00 93.31 89 ILE A O 1
ATOM 688 N N . VAL A 1 90 ? -8.181 10.630 4.448 1.00 95.50 90 VAL A N 1
ATOM 689 C CA . VAL A 1 90 ? -9.210 9.590 4.391 1.00 95.50 90 VAL A CA 1
ATOM 690 C C . VAL A 1 90 ? -9.294 8.875 5.734 1.00 95.50 90 VAL A C 1
ATOM 692 O O . VAL A 1 90 ? -8.291 8.705 6.432 1.00 95.50 90 VAL A O 1
ATOM 695 N N . THR A 1 91 ? -10.494 8.451 6.119 1.00 96.62 91 THR A N 1
ATOM 696 C CA . THR A 1 91 ? -10.662 7.538 7.258 1.00 96.62 91 THR A CA 1
ATOM 697 C C . THR A 1 91 ? -10.656 6.111 6.735 1.00 96.62 91 THR A C 1
ATOM 699 O O . THR A 1 91 ? -11.461 5.768 5.870 1.00 96.62 91 THR A O 1
ATOM 702 N N . ILE A 1 92 ? -9.757 5.295 7.273 1.00 96.44 92 ILE A N 1
ATOM 703 C CA . ILE A 1 92 ? -9.763 3.845 7.123 1.00 96.44 92 ILE A CA 1
ATOM 704 C C . ILE A 1 92 ? -10.642 3.286 8.232 1.00 96.44 92 ILE A C 1
ATOM 706 O O . ILE A 1 92 ? -10.397 3.551 9.409 1.00 96.44 92 ILE A O 1
ATOM 710 N N . ASP A 1 93 ? -11.644 2.504 7.857 1.00 95.50 93 ASP A N 1
ATOM 711 C CA . ASP A 1 93 ? -12.537 1.807 8.770 1.00 95.50 93 ASP A CA 1
ATOM 712 C C . ASP A 1 93 ? -12.542 0.301 8.471 1.00 95.50 93 ASP A C 1
ATOM 714 O O . ASP A 1 93 ? -12.889 -0.141 7.371 1.00 95.50 93 ASP A O 1
ATOM 718 N N . LEU A 1 94 ? -12.145 -0.474 9.482 1.00 94.00 94 LEU A N 1
ATOM 719 C CA . LEU A 1 94 ? -12.081 -1.938 9.478 1.00 94.00 94 LEU A CA 1
ATOM 720 C C . LEU A 1 94 ? -13.200 -2.574 10.320 1.00 94.00 94 LEU A C 1
ATOM 722 O O . LEU A 1 94 ? -13.131 -3.751 10.665 1.00 94.00 94 LEU A O 1
ATOM 726 N N . GLY A 1 95 ? -14.200 -1.791 10.731 1.00 91.50 95 GLY A N 1
ATOM 727 C CA . GLY A 1 95 ? -15.288 -2.194 11.620 1.00 91.50 95 GLY A CA 1
ATOM 728 C C . GLY A 1 95 ? -14.888 -2.166 13.093 1.00 91.50 95 GLY A C 1
ATOM 729 O O . GLY A 1 95 ? -15.530 -1.491 13.892 1.00 91.50 95 GLY A O 1
ATOM 730 N N . ALA A 1 96 ? -13.812 -2.865 13.457 1.00 91.25 96 ALA A N 1
ATOM 731 C CA . ALA A 1 96 ? -13.328 -2.910 14.839 1.00 91.25 96 ALA A CA 1
ATOM 732 C C . ALA A 1 96 ? -12.426 -1.726 15.216 1.00 91.25 96 ALA A C 1
ATOM 734 O O . ALA A 1 96 ? -12.326 -1.365 16.387 1.00 91.25 96 ALA A O 1
ATOM 735 N N . VAL A 1 97 ? -11.745 -1.144 14.228 1.00 93.62 97 VAL A N 1
ATOM 736 C CA . VAL A 1 97 ? -10.825 -0.019 14.395 1.00 93.62 97 VAL A CA 1
ATOM 737 C C . VAL A 1 97 ? -11.004 0.940 13.226 1.00 93.62 97 VAL A C 1
ATOM 739 O O . VAL A 1 97 ? -11.094 0.515 12.072 1.00 93.62 97 VAL A O 1
ATOM 742 N N . SER A 1 98 ? -11.004 2.237 13.534 1.00 94.56 98 SER A N 1
ATOM 743 C CA . SER A 1 98 ? -11.019 3.311 12.545 1.00 94.56 98 SER A CA 1
ATOM 744 C C . SER A 1 98 ? -9.946 4.350 12.849 1.00 94.56 98 SER A C 1
ATOM 746 O O . SER A 1 98 ? -9.815 4.783 13.996 1.00 94.56 98 SER A O 1
ATOM 748 N N . PHE A 1 99 ? -9.215 4.793 11.834 1.00 95.19 99 PHE A N 1
ATOM 749 C CA . PHE A 1 99 ? -8.199 5.836 11.969 1.00 95.19 99 PHE A CA 1
ATOM 750 C C . PHE A 1 99 ? -8.078 6.652 10.687 1.00 95.19 99 PHE A C 1
ATOM 752 O O . PHE A 1 99 ? -8.484 6.225 9.608 1.00 95.19 99 PHE A O 1
ATOM 759 N N . ARG A 1 100 ? -7.530 7.860 10.812 1.00 94.88 100 ARG A N 1
ATOM 760 C CA . ARG A 1 100 ? -7.277 8.734 9.668 1.00 94.88 100 ARG A CA 1
ATOM 761 C C . ARG A 1 100 ? -5.872 8.518 9.145 1.00 94.88 100 ARG A C 1
ATOM 763 O O . ARG A 1 100 ? -4.932 8.401 9.927 1.00 94.88 100 ARG A O 1
ATOM 770 N N . VAL A 1 101 ? -5.754 8.544 7.829 1.00 94.38 101 VAL A N 1
ATOM 771 C CA . VAL A 1 101 ? -4.480 8.583 7.121 1.00 94.38 101 VAL A CA 1
ATOM 772 C C . VAL A 1 101 ? -4.513 9.730 6.134 1.00 94.38 101 VAL A C 1
ATOM 774 O O . VAL A 1 101 ? -5.565 10.089 5.603 1.00 94.38 101 VAL A O 1
ATOM 777 N N . TRP A 1 102 ? -3.360 10.340 5.923 1.00 93.12 102 TRP A N 1
ATOM 778 C CA . TRP A 1 102 ? -3.214 11.412 4.963 1.00 93.12 102 TRP A CA 1
ATOM 779 C C . TRP A 1 102 ? -1.775 11.484 4.498 1.00 93.12 102 TRP A C 1
ATOM 781 O O . TRP A 1 102 ? -0.847 11.073 5.197 1.00 93.12 102 TRP A O 1
ATOM 791 N N . ARG A 1 103 ? -1.611 12.043 3.309 1.00 90.44 103 ARG A N 1
ATOM 792 C CA . ARG A 1 103 ? -0.320 12.491 2.826 1.00 90.44 103 ARG A CA 1
ATOM 793 C C . ARG A 1 103 ? -0.072 13.905 3.365 1.00 90.44 103 ARG A C 1
ATOM 795 O O . ARG A 1 103 ? -0.973 14.732 3.234 1.00 90.44 103 ARG A O 1
ATOM 802 N N . PRO A 1 104 ? 1.087 14.199 3.977 1.00 89.12 104 PRO A N 1
ATOM 803 C CA . PRO A 1 104 ? 1.417 15.571 4.343 1.00 89.12 104 PRO A CA 1
ATOM 804 C C . PRO A 1 104 ? 1.568 16.435 3.086 1.00 89.12 104 PRO A C 1
ATOM 806 O O . PRO A 1 104 ? 1.992 15.941 2.038 1.00 89.12 104 PRO A O 1
ATOM 809 N N . ASP A 1 105 ? 1.254 17.723 3.204 1.00 89.62 105 ASP A N 1
ATOM 810 C CA . ASP A 1 105 ? 1.542 18.688 2.147 1.00 89.62 105 ASP A CA 1
ATOM 811 C C . ASP A 1 105 ? 3.058 18.853 2.032 1.00 89.62 105 ASP A C 1
ATOM 813 O O . ASP A 1 105 ? 3.730 19.220 2.997 1.00 89.62 105 AS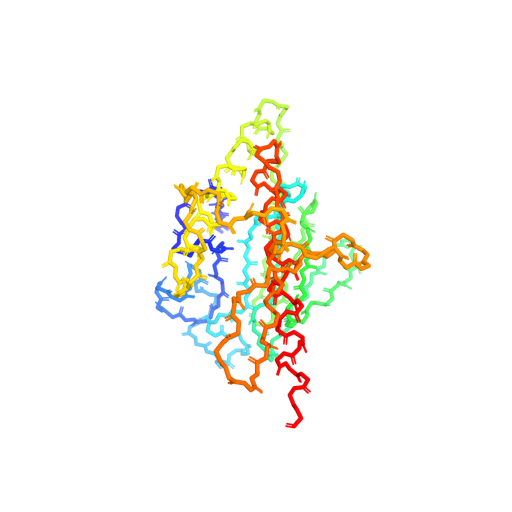P A O 1
ATOM 817 N N . LEU A 1 106 ? 3.597 18.537 0.856 1.00 89.00 106 LEU A N 1
ATOM 818 C CA . LEU A 1 106 ? 5.027 18.612 0.579 1.00 89.00 106 LEU A CA 1
ATOM 819 C C . LEU A 1 106 ? 5.329 19.855 -0.253 1.00 89.00 106 LEU A C 1
ATOM 821 O O . LEU A 1 106 ? 4.643 20.155 -1.232 1.00 89.00 106 LEU A O 1
ATOM 825 N N . THR A 1 107 ? 6.413 20.547 0.084 1.00 93.56 107 THR A N 1
ATOM 826 C CA . THR A 1 107 ? 7.016 21.528 -0.823 1.00 93.56 107 THR A CA 1
ATOM 827 C C . THR A 1 107 ? 7.561 20.837 -2.076 1.00 93.56 107 THR A C 1
ATOM 829 O O . THR A 1 107 ? 7.806 19.631 -2.091 1.00 93.56 107 THR A O 1
ATOM 832 N N . VAL A 1 108 ? 7.838 21.599 -3.138 1.00 93.88 108 VAL A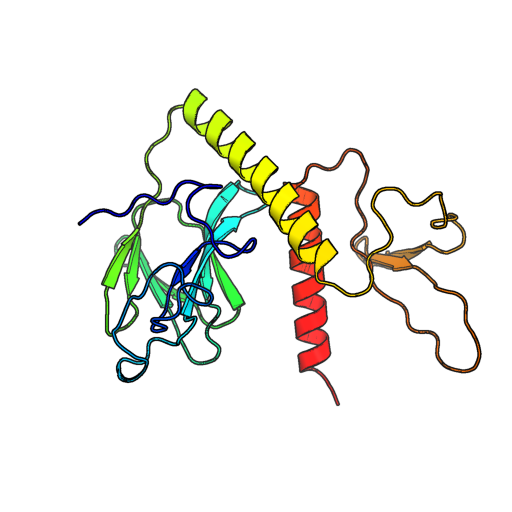 N 1
ATOM 833 C CA . VAL A 1 108 ? 8.408 21.052 -4.388 1.00 93.88 108 VAL A CA 1
ATOM 834 C C . VAL A 1 108 ? 9.723 20.297 -4.144 1.00 93.88 108 VAL A C 1
ATOM 836 O O . VAL A 1 108 ? 9.973 19.261 -4.757 1.00 93.88 108 VAL A O 1
ATOM 839 N N . THR A 1 109 ? 10.568 20.787 -3.235 1.00 94.50 109 THR A N 1
ATOM 840 C CA . THR A 1 109 ? 11.845 20.140 -2.898 1.00 94.50 109 THR A CA 1
ATOM 841 C C . THR A 1 109 ? 11.635 18.837 -2.126 1.00 94.50 109 THR A C 1
ATOM 843 O O . THR A 1 109 ? 12.318 17.847 -2.390 1.00 94.50 109 THR A O 1
ATOM 846 N N . GLU A 1 110 ? 10.685 18.812 -1.192 1.00 91.19 110 GLU A N 1
ATOM 847 C CA . GLU A 1 110 ? 10.337 17.602 -0.440 1.00 91.19 110 GLU A CA 1
ATOM 848 C C . GLU A 1 110 ? 9.658 16.561 -1.325 1.00 91.19 110 GLU A C 1
ATOM 850 O O . GLU A 1 110 ? 9.959 15.378 -1.199 1.00 91.19 110 GLU A O 1
ATOM 855 N N . GLN A 1 111 ? 8.811 17.000 -2.259 1.00 90.25 111 GLN A N 1
ATOM 856 C CA . GLN A 1 111 ? 8.193 16.145 -3.265 1.00 90.25 111 GLN A CA 1
ATOM 857 C C . GLN A 1 111 ? 9.259 15.420 -4.087 1.00 90.25 111 GLN A C 1
ATOM 859 O O . GLN A 1 111 ? 9.241 14.197 -4.140 1.00 90.25 111 GLN A O 1
ATOM 864 N N . ARG A 1 112 ? 10.240 16.151 -4.634 1.00 90.56 112 ARG A N 1
ATOM 865 C CA . ARG A 1 112 ? 11.354 15.549 -5.389 1.00 90.56 112 ARG A CA 1
ATOM 866 C C . ARG A 1 112 ? 12.117 14.521 -4.561 1.00 90.56 112 ARG A C 1
ATOM 868 O O . ARG A 1 112 ? 12.360 13.415 -5.022 1.00 90.56 112 ARG A O 1
ATOM 875 N N . ARG A 1 113 ? 12.435 14.852 -3.305 1.00 90.12 113 ARG A N 1
ATOM 876 C CA . ARG A 1 113 ? 13.099 13.912 -2.391 1.00 90.12 113 ARG A CA 1
ATOM 877 C C . ARG A 1 113 ? 12.235 12.677 -2.123 1.00 90.12 113 ARG A C 1
ATOM 879 O O . ARG A 1 113 ? 12.768 11.579 -1.982 1.00 90.12 113 ARG A O 1
ATOM 886 N N . CYS A 1 114 ? 10.920 12.852 -2.018 1.00 88.06 114 CYS A N 1
ATOM 887 C CA . CYS A 1 114 ? 9.982 11.751 -1.850 1.00 88.06 114 CYS A CA 1
ATOM 888 C C . CYS A 1 114 ? 9.943 10.857 -3.093 1.00 88.06 114 CYS A C 1
ATOM 890 O O . CYS A 1 114 ? 9.958 9.639 -2.946 1.00 88.06 114 CYS A O 1
ATOM 892 N N . ASP A 1 115 ? 9.943 11.447 -4.288 1.00 89.00 115 ASP A N 1
ATOM 893 C CA . ASP A 1 115 ? 9.957 10.724 -5.560 1.00 89.00 115 ASP A CA 1
ATOM 894 C C . ASP A 1 115 ? 11.256 9.925 -5.725 1.00 89.00 115 ASP A C 1
ATOM 896 O O . ASP A 1 115 ? 11.215 8.739 -6.048 1.00 89.00 115 ASP A O 1
ATOM 900 N N . ASP A 1 116 ? 12.405 10.523 -5.398 1.00 89.56 116 ASP A N 1
ATOM 901 C CA . ASP A 1 116 ? 13.703 9.840 -5.422 1.00 89.56 116 ASP A CA 1
ATOM 902 C C . ASP A 1 116 ? 13.733 8.648 -4.451 1.00 89.56 116 ASP A C 1
ATOM 904 O O . ASP A 1 116 ? 14.194 7.556 -4.799 1.00 89.56 116 ASP A O 1
ATOM 908 N N . LYS A 1 117 ? 13.206 8.831 -3.229 1.00 88.31 117 LYS A N 1
ATOM 909 C CA . LYS A 1 117 ? 13.061 7.744 -2.249 1.00 88.31 117 LYS A CA 1
ATOM 910 C C . LYS A 1 117 ? 12.106 6.658 -2.753 1.00 88.31 117 LYS A C 1
ATOM 912 O O . LYS A 1 117 ? 12.420 5.479 -2.606 1.00 88.31 117 LYS A O 1
ATOM 917 N N . ALA A 1 118 ? 10.980 7.029 -3.361 1.00 87.94 118 ALA A N 1
ATOM 918 C CA . ALA A 1 118 ? 10.004 6.087 -3.902 1.00 87.94 118 ALA A CA 1
ATOM 919 C C . ALA A 1 118 ? 10.593 5.256 -5.052 1.00 87.94 118 ALA A C 1
ATOM 921 O O . ALA A 1 118 ? 10.413 4.039 -5.077 1.00 87.94 118 ALA A O 1
ATOM 922 N N . LEU A 1 119 ? 11.357 5.874 -5.957 1.00 88.75 119 LEU A N 1
ATOM 923 C CA . LEU A 1 119 ? 12.056 5.179 -7.041 1.00 88.75 119 LEU A CA 1
ATOM 924 C C . LEU A 1 119 ? 13.144 4.240 -6.518 1.00 88.75 119 LEU A C 1
ATOM 926 O O . LEU A 1 119 ? 13.242 3.094 -6.966 1.00 88.75 119 LEU A O 1
ATOM 930 N N . LYS A 1 120 ? 13.944 4.699 -5.547 1.00 86.88 120 LYS A N 1
ATOM 931 C CA . LYS A 1 120 ? 14.942 3.852 -4.883 1.00 86.88 120 LYS A CA 1
ATOM 932 C C . LYS A 1 120 ? 14.276 2.644 -4.228 1.00 86.88 120 LYS A C 1
ATOM 934 O O . LYS A 1 120 ? 14.742 1.522 -4.398 1.00 86.88 120 LYS A O 1
ATOM 939 N N . TRP A 1 121 ? 13.157 2.861 -3.549 1.00 85.75 121 TRP A N 1
ATOM 940 C CA . TRP A 1 121 ? 12.391 1.782 -2.949 1.00 85.75 121 TRP A CA 1
ATOM 941 C C . TRP A 1 121 ? 11.805 0.830 -4.002 1.00 85.75 121 TRP A C 1
ATOM 943 O O . TRP A 1 121 ? 11.891 -0.378 -3.831 1.00 85.75 121 TRP A O 1
ATOM 953 N N . CYS A 1 122 ? 11.309 1.326 -5.143 1.00 84.31 122 CYS A N 1
ATOM 954 C CA . CYS A 1 122 ? 10.867 0.460 -6.245 1.00 84.31 122 CYS A CA 1
ATOM 955 C C . CYS A 1 122 ? 11.995 -0.456 -6.742 1.00 84.31 122 CYS A C 1
ATOM 957 O O . CYS A 1 122 ? 11.755 -1.635 -7.000 1.00 84.31 122 CYS A O 1
ATOM 959 N N . LYS A 1 123 ? 13.228 0.059 -6.830 1.00 84.62 123 LYS A N 1
ATOM 960 C CA . LYS A 1 123 ? 14.413 -0.744 -7.160 1.00 84.62 123 LYS A CA 1
ATOM 961 C C . LYS A 1 123 ? 14.659 -1.840 -6.122 1.00 84.62 123 LYS A C 1
ATOM 963 O O . LYS A 1 123 ? 14.873 -2.989 -6.497 1.00 84.62 123 LYS A O 1
ATOM 968 N N . GLU A 1 124 ? 14.641 -1.483 -4.840 1.00 82.94 124 GLU A N 1
ATOM 969 C CA . GLU A 1 124 ? 14.851 -2.419 -3.728 1.00 82.94 124 GLU A CA 1
ATOM 970 C C . GLU A 1 124 ? 13.751 -3.488 -3.676 1.00 82.94 124 GLU A C 1
ATOM 972 O O . GLU A 1 124 ? 14.058 -4.668 -3.540 1.00 82.94 124 GLU A O 1
ATOM 977 N N . ALA A 1 125 ? 12.490 -3.101 -3.878 1.00 80.19 125 ALA A N 1
ATOM 978 C CA . ALA A 1 125 ? 11.347 -4.005 -3.915 1.00 80.19 125 ALA A CA 1
ATOM 979 C C . ALA A 1 125 ? 11.463 -5.024 -5.057 1.00 80.19 125 ALA A C 1
ATOM 981 O O . ALA A 1 125 ? 11.323 -6.224 -4.831 1.00 80.19 125 ALA A O 1
ATOM 982 N N . VAL A 1 126 ? 11.784 -4.568 -6.273 1.00 78.81 126 VAL A N 1
ATOM 983 C CA . VAL A 1 126 ? 12.005 -5.462 -7.421 1.00 78.81 126 VAL A CA 1
ATOM 984 C C . VAL A 1 126 ? 13.187 -6.395 -7.165 1.00 78.81 126 VAL A C 1
ATOM 986 O O . VAL A 1 126 ? 13.072 -7.589 -7.418 1.00 78.81 126 VAL A O 1
ATOM 989 N N . ALA A 1 127 ? 14.302 -5.887 -6.631 1.00 76.62 127 ALA A N 1
ATOM 990 C CA . ALA A 1 127 ? 15.478 -6.703 -6.335 1.00 76.62 127 ALA A CA 1
ATOM 991 C C . ALA A 1 127 ? 15.201 -7.764 -5.257 1.00 76.62 127 ALA A C 1
ATOM 993 O O . ALA A 1 127 ? 15.602 -8.914 -5.414 1.00 76.62 127 ALA A O 1
ATOM 994 N N . ALA A 1 128 ? 14.489 -7.399 -4.189 1.00 70.75 128 ALA A N 1
ATOM 995 C CA . ALA A 1 128 ? 14.134 -8.318 -3.114 1.00 70.75 128 ALA A CA 1
ATOM 996 C C . ALA A 1 128 ? 13.210 -9.433 -3.612 1.00 70.75 128 ALA A C 1
ATOM 998 O O . ALA A 1 128 ? 13.415 -10.597 -3.282 1.00 70.75 128 ALA A O 1
ATOM 999 N N . VAL A 1 129 ? 12.226 -9.105 -4.453 1.00 65.38 129 VAL A N 1
ATOM 1000 C CA . VAL A 1 129 ? 11.347 -10.130 -5.021 1.00 65.38 129 VAL A CA 1
ATOM 1001 C C . VAL A 1 129 ? 12.068 -10.978 -6.072 1.00 65.38 129 VAL A C 1
ATOM 1003 O O . VAL A 1 129 ? 11.877 -12.194 -6.106 1.00 65.38 129 VAL A O 1
ATOM 1006 N N . ALA A 1 130 ? 12.952 -10.377 -6.872 1.00 62.72 130 ALA A N 1
ATOM 1007 C CA . ALA A 1 130 ? 13.791 -11.112 -7.814 1.00 62.72 130 ALA A CA 1
ATOM 1008 C C . ALA A 1 130 ? 14.740 -12.101 -7.115 1.00 62.72 130 ALA A C 1
ATOM 1010 O O . ALA A 1 130 ? 15.027 -13.156 -7.665 1.00 62.72 130 ALA A O 1
ATOM 1011 N N . ALA A 1 131 ? 15.189 -11.791 -5.896 1.00 54.53 131 ALA A N 1
ATOM 1012 C CA . ALA A 1 131 ? 16.014 -12.689 -5.091 1.00 54.53 131 ALA A CA 1
ATOM 1013 C C . ALA A 1 131 ? 15.232 -13.872 -4.486 1.00 54.53 131 ALA A C 1
ATOM 1015 O O . ALA A 1 131 ? 15.829 -14.902 -4.184 1.00 54.53 131 ALA A O 1
ATOM 1016 N N . VAL A 1 132 ? 13.916 -13.729 -4.283 1.00 50.19 132 VAL A N 1
ATOM 1017 C CA . VAL A 1 132 ? 13.054 -14.764 -3.676 1.00 50.19 132 VAL A CA 1
ATOM 1018 C C . VAL A 1 132 ? 12.457 -15.704 -4.724 1.00 50.19 132 VAL A C 1
ATOM 1020 O O . VAL A 1 132 ? 12.224 -16.878 -4.441 1.00 50.19 132 VAL A O 1
ATOM 1023 N N . ALA A 1 133 ? 12.200 -15.218 -5.935 1.00 43.91 133 ALA A N 1
ATOM 1024 C CA . ALA A 1 133 ? 11.729 -16.074 -7.010 1.00 43.9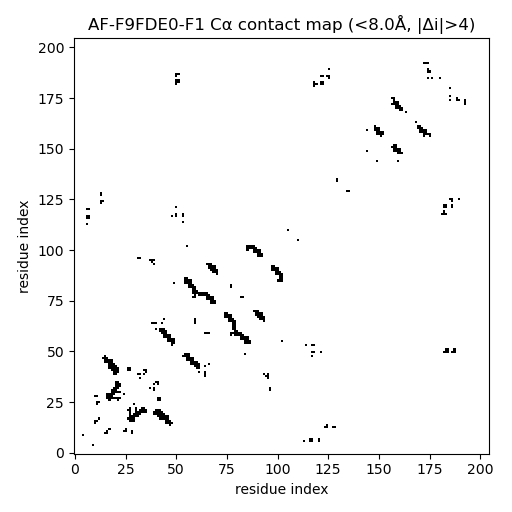1 133 ALA A CA 1
ATOM 1025 C C . ALA A 1 133 ? 12.872 -16.944 -7.537 1.00 43.91 133 ALA A C 1
ATOM 1027 O O . ALA A 1 133 ? 13.926 -16.467 -7.946 1.00 43.91 133 ALA A O 1
ATOM 1028 N N . THR A 1 134 ? 12.628 -18.248 -7.544 1.00 35.19 134 THR A N 1
ATOM 1029 C CA . THR A 1 134 ? 13.598 -19.309 -7.827 1.00 35.19 134 THR A CA 1
ATOM 1030 C C . THR A 1 134 ? 14.083 -19.365 -9.278 1.00 35.19 134 THR A C 1
ATOM 1032 O O . THR A 1 134 ? 14.873 -20.240 -9.614 1.00 35.19 134 THR A O 1
ATOM 1035 N N . TYR A 1 135 ? 13.670 -18.428 -10.128 1.00 37.06 135 TYR A N 1
ATOM 1036 C CA . TYR A 1 135 ? 14.289 -18.173 -11.420 1.00 37.06 135 TYR A CA 1
ATOM 1037 C C . TYR A 1 135 ? 13.903 -16.768 -11.895 1.00 37.06 135 TYR A C 1
ATOM 1039 O O . TYR A 1 135 ? 12.750 -16.506 -12.231 1.00 37.06 135 TYR A O 1
ATOM 1047 N N . PHE A 1 136 ? 14.873 -15.859 -11.912 1.00 39.97 136 PHE A N 1
ATOM 1048 C CA . PHE A 1 136 ? 14.840 -14.672 -12.757 1.00 39.97 136 PHE A CA 1
ATOM 1049 C C . PHE A 1 136 ? 16.158 -14.634 -13.522 1.00 39.97 136 PHE A C 1
ATOM 1051 O O . PHE A 1 136 ? 17.208 -14.796 -12.886 1.00 39.97 136 PHE A O 1
ATOM 1058 N N . PRO A 1 137 ? 16.144 -14.413 -14.849 1.00 36.56 137 PRO A N 1
ATOM 1059 C CA . PRO A 1 137 ? 17.378 -14.255 -15.594 1.00 36.56 137 PRO A CA 1
ATOM 1060 C C . PRO A 1 137 ? 18.188 -13.114 -14.951 1.00 36.56 137 PRO A C 1
ATOM 1062 O O . PRO A 1 137 ? 17.649 -12.025 -14.717 1.00 36.56 137 PRO A O 1
ATOM 1065 N N . PRO A 1 138 ? 19.457 -13.358 -14.583 1.00 32.75 138 PRO A N 1
ATOM 1066 C CA . PRO A 1 138 ? 20.270 -12.393 -13.861 1.00 32.75 138 PRO A CA 1
ATOM 1067 C C . PRO A 1 138 ? 20.296 -11.020 -14.541 1.00 32.75 138 PRO A C 1
ATOM 1069 O O . PRO A 1 138 ? 20.518 -10.922 -15.746 1.00 32.75 138 PRO A O 1
ATOM 1072 N N . LEU A 1 139 ? 20.208 -9.953 -13.736 1.00 39.84 139 LEU A N 1
ATOM 1073 C CA . LEU A 1 139 ? 20.405 -8.544 -14.135 1.00 39.84 139 LEU A CA 1
ATOM 1074 C C . LEU A 1 139 ? 21.731 -8.277 -14.887 1.00 39.84 139 LEU A C 1
ATOM 1076 O O . LEU A 1 139 ? 21.901 -7.210 -15.473 1.00 39.84 139 LEU A O 1
ATOM 1080 N N . HIS A 1 140 ? 22.661 -9.237 -14.868 1.00 35.66 140 HIS A N 1
ATOM 1081 C CA . HIS A 1 140 ? 23.956 -9.202 -15.546 1.00 35.66 140 HIS A CA 1
ATOM 1082 C C . HIS A 1 140 ? 24.201 -10.390 -16.492 1.00 35.66 140 HIS A C 1
ATOM 1084 O O . HIS A 1 140 ? 25.356 -10.664 -16.819 1.00 35.66 140 HIS A O 1
ATOM 1090 N N . CYS A 1 141 ? 23.166 -11.102 -16.950 1.00 32.72 141 CYS A N 1
ATOM 1091 C CA . CYS A 1 141 ? 23.393 -12.147 -17.946 1.00 32.72 141 CYS A CA 1
ATOM 1092 C C . CYS A 1 141 ? 23.814 -11.557 -19.307 1.00 32.72 141 CYS A C 1
ATOM 1094 O O . CYS A 1 141 ? 23.193 -10.600 -19.781 1.00 32.72 141 CYS A O 1
ATOM 1096 N N . PRO A 1 142 ? 24.847 -12.129 -19.959 1.00 34.31 142 PRO A N 1
ATOM 1097 C CA . PRO A 1 142 ? 25.094 -11.948 -21.388 1.00 34.31 142 PRO A CA 1
ATOM 1098 C C . PRO A 1 142 ? 23.852 -12.349 -22.211 1.00 34.31 142 PRO A C 1
ATOM 1100 O O . PRO A 1 142 ? 22.949 -12.997 -21.682 1.00 34.31 142 PRO A O 1
ATOM 1103 N N . PRO A 1 143 ? 23.768 -11.960 -23.495 1.00 39.56 143 PRO A N 1
ATOM 1104 C CA . PRO A 1 143 ? 22.522 -11.897 -24.248 1.00 39.56 143 PRO A CA 1
ATOM 1105 C C . PRO A 1 143 ? 22.030 -13.291 -24.654 1.00 39.56 143 PRO A C 1
ATOM 1107 O O . PRO A 1 143 ? 22.167 -13.694 -25.803 1.00 39.56 143 PRO A O 1
ATOM 1110 N N . GLU A 1 144 ? 21.403 -14.017 -23.737 1.00 39.81 144 GLU A N 1
ATOM 1111 C CA . GLU A 1 144 ? 20.537 -15.148 -24.094 1.00 39.81 144 GLU A CA 1
ATOM 1112 C C . GLU A 1 144 ? 19.089 -14.704 -24.357 1.00 39.81 144 GLU A C 1
ATOM 1114 O O . GLU A 1 144 ? 18.261 -15.485 -24.810 1.00 39.81 144 GLU A O 1
ATOM 1119 N N . THR A 1 145 ? 18.813 -13.396 -24.294 1.00 44.12 145 THR A N 1
ATOM 1120 C CA . THR A 1 145 ? 17.846 -12.749 -25.193 1.00 44.12 145 THR A CA 1
ATOM 1121 C C . THR A 1 145 ? 18.476 -12.552 -26.573 1.00 44.12 145 THR A C 1
ATOM 1123 O O . THR A 1 145 ? 18.689 -11.424 -27.026 1.00 44.12 145 THR A O 1
ATOM 1126 N N . ILE A 1 146 ? 18.799 -13.646 -27.265 1.00 42.00 146 ILE A N 1
ATOM 1127 C CA . ILE A 1 146 ? 18.973 -13.570 -28.715 1.00 42.00 146 ILE A CA 1
ATOM 1128 C C . ILE A 1 146 ? 17.596 -13.177 -29.257 1.00 42.00 146 ILE A C 1
ATOM 1130 O O . ILE A 1 146 ? 16.582 -13.783 -28.907 1.00 42.00 146 ILE A O 1
ATOM 1134 N N . THR A 1 147 ? 17.532 -12.153 -30.105 1.00 44.47 147 THR A N 1
ATOM 1135 C CA . THR A 1 147 ? 16.306 -11.680 -30.777 1.00 44.47 147 THR A CA 1
ATOM 1136 C C . THR A 1 147 ? 15.507 -12.792 -31.473 1.00 44.47 147 THR A C 1
ATOM 1138 O O . THR A 1 147 ? 14.341 -12.588 -31.795 1.00 44.47 147 THR A O 1
ATOM 1141 N N . SER A 1 148 ? 16.098 -13.975 -31.667 1.00 43.94 148 SER A N 1
ATOM 1142 C CA . SER A 1 148 ? 15.451 -15.187 -32.169 1.00 43.94 148 SER A CA 1
ATOM 1143 C C . SER A 1 148 ? 14.477 -15.863 -31.191 1.00 43.94 148 SER A C 1
ATOM 1145 O O . SER A 1 148 ? 13.608 -16.598 -31.653 1.00 43.94 148 SER A O 1
ATOM 1147 N N . ASN A 1 149 ? 14.583 -15.631 -29.875 1.00 40.09 149 ASN A N 1
ATOM 1148 C CA . ASN A 1 149 ? 13.778 -16.324 -28.851 1.00 40.09 149 ASN A CA 1
ATOM 1149 C C . ASN A 1 149 ? 12.669 -15.462 -28.237 1.00 40.09 149 ASN A C 1
ATOM 1151 O O . ASN A 1 149 ? 11.882 -15.955 -27.431 1.00 40.09 149 ASN A O 1
ATOM 1155 N N . ILE A 1 150 ? 12.576 -14.194 -28.638 1.00 45.19 150 ILE A N 1
ATOM 1156 C CA . ILE A 1 150 ? 11.543 -13.269 -28.180 1.00 45.19 150 ILE A CA 1
ATOM 1157 C C . ILE A 1 150 ? 10.391 -13.257 -29.187 1.00 45.19 150 ILE A C 1
ATOM 1159 O O . ILE A 1 150 ? 10.571 -12.879 -30.345 1.00 45.19 150 ILE A O 1
ATOM 1163 N N . ARG A 1 151 ? 9.179 -13.614 -28.749 1.00 46.16 151 ARG A N 1
ATOM 1164 C CA . ARG A 1 151 ? 7.956 -13.382 -29.530 1.00 46.16 151 ARG A CA 1
ATOM 1165 C C . ARG A 1 151 ? 7.164 -12.226 -28.941 1.00 46.16 151 ARG A C 1
ATOM 1167 O O . ARG A 1 151 ? 6.819 -12.231 -27.763 1.00 46.16 151 ARG A O 1
ATOM 1174 N N . TYR A 1 152 ? 6.833 -11.256 -29.786 1.00 44.16 152 TYR A N 1
ATOM 1175 C CA . TYR A 1 152 ? 5.932 -10.167 -29.430 1.00 44.16 152 TYR A CA 1
ATOM 1176 C C . TYR A 1 152 ? 4.482 -10.622 -29.618 1.00 44.16 152 TYR A C 1
ATOM 1178 O O . TYR A 1 152 ? 4.057 -10.959 -30.723 1.00 44.16 152 TYR A O 1
ATOM 1186 N N . GLY A 1 153 ? 3.728 -10.657 -28.525 1.00 41.59 153 GLY A N 1
ATOM 1187 C CA . GLY A 1 153 ? 2.286 -10.862 -28.531 1.00 41.59 153 GLY A CA 1
ATOM 1188 C C . GLY A 1 153 ? 1.509 -9.580 -28.820 1.00 41.59 153 GLY A C 1
ATOM 1189 O O . GLY A 1 153 ? 2.058 -8.479 -28.894 1.00 41.59 153 GLY A O 1
ATOM 1190 N N . LYS A 1 154 ? 0.182 -9.710 -28.919 1.00 34.94 154 LYS A N 1
ATOM 1191 C CA . LYS A 1 154 ? -0.718 -8.546 -28.899 1.00 34.94 154 LYS A CA 1
ATOM 1192 C C . LYS A 1 154 ? -0.541 -7.779 -27.573 1.00 34.94 154 LYS A C 1
ATOM 1194 O O . LYS A 1 154 ? -0.260 -8.384 -26.543 1.00 34.94 154 LYS A O 1
ATOM 1199 N N . ASN A 1 155 ? -0.716 -6.454 -27.599 1.00 40.22 155 ASN A N 1
ATOM 1200 C CA . ASN A 1 155 ? -0.611 -5.554 -26.434 1.00 40.22 155 ASN A CA 1
ATOM 1201 C C . ASN A 1 155 ? 0.786 -5.451 -25.785 1.00 40.22 155 ASN A C 1
ATOM 1203 O O . ASN A 1 155 ? 0.884 -5.328 -24.568 1.00 40.22 155 ASN A O 1
ATOM 1207 N N . ASN A 1 156 ? 1.871 -5.478 -26.569 1.00 41.59 156 ASN A N 1
ATOM 1208 C CA . ASN A 1 156 ? 3.257 -5.410 -26.067 1.00 41.59 156 ASN A CA 1
ATOM 1209 C C . ASN A 1 156 ? 3.650 -6.557 -25.112 1.00 41.59 156 ASN A C 1
ATOM 1211 O O . ASN A 1 156 ? 4.621 -6.422 -24.367 1.00 41.59 156 ASN A O 1
ATOM 1215 N N . ALA A 1 157 ? 2.925 -7.680 -25.124 1.00 40.53 157 ALA A N 1
ATOM 1216 C CA . ALA A 1 157 ? 3.357 -8.881 -24.421 1.00 40.53 157 ALA A CA 1
ATOM 1217 C C . ALA A 1 157 ? 4.647 -9.421 -25.058 1.00 40.53 157 ALA A C 1
ATOM 1219 O O . ALA A 1 157 ? 4.789 -9.411 -26.280 1.00 40.53 157 ALA A O 1
ATOM 1220 N N . VAL A 1 158 ? 5.578 -9.887 -24.233 1.00 47.94 158 VAL A N 1
ATOM 1221 C CA . VAL A 1 158 ? 6.849 -10.467 -24.669 1.00 47.94 158 VAL A CA 1
ATOM 1222 C C . VAL A 1 158 ? 6.943 -11.873 -24.089 1.00 47.94 158 VAL A C 1
ATOM 1224 O O . VAL A 1 158 ? 6.809 -12.056 -22.881 1.00 47.94 158 VAL A O 1
ATOM 1227 N N . TYR A 1 159 ? 7.114 -12.857 -24.966 1.00 50.56 159 TYR A N 1
ATOM 1228 C CA . TYR A 1 159 ? 7.304 -14.261 -24.611 1.00 50.56 159 TYR A CA 1
ATOM 1229 C C . TYR A 1 159 ? 8.754 -14.638 -24.874 1.00 50.56 159 TYR A C 1
ATOM 1231 O O . TYR A 1 159 ? 9.254 -14.365 -25.969 1.00 50.56 159 TYR A O 1
ATOM 1239 N N . VAL A 1 160 ? 9.400 -15.277 -23.901 1.00 51.75 160 VAL A N 1
ATOM 1240 C CA . VAL A 1 160 ? 10.734 -15.857 -24.069 1.00 51.75 160 VAL A CA 1
ATOM 1241 C C . VAL A 1 160 ? 10.572 -17.360 -24.263 1.00 51.75 160 VAL A C 1
ATOM 1243 O O . VAL A 1 160 ? 9.910 -18.035 -23.479 1.00 51.75 160 VAL A O 1
ATOM 1246 N N . ASN A 1 161 ? 11.093 -17.867 -25.378 1.00 47.41 161 ASN A N 1
ATOM 1247 C CA . ASN A 1 161 ? 11.088 -19.288 -25.694 1.00 47.41 161 ASN A CA 1
ATOM 1248 C C . ASN A 1 161 ? 12.345 -19.928 -25.094 1.00 47.41 161 ASN A C 1
ATOM 1250 O O . ASN A 1 161 ? 13.429 -19.778 -25.661 1.00 47.41 161 ASN A O 1
ATOM 1254 N N . GLU A 1 162 ? 12.210 -20.624 -23.968 1.00 46.47 162 GLU A N 1
ATOM 1255 C CA . GLU A 1 162 ? 13.253 -21.536 -23.498 1.00 46.47 162 GLU A CA 1
ATOM 1256 C C . GLU A 1 162 ? 13.146 -22.852 -24.275 1.00 46.47 162 GLU A C 1
ATOM 1258 O O . GLU A 1 162 ? 12.058 -23.391 -24.477 1.00 46.47 162 GLU A O 1
ATOM 1263 N N . GLY A 1 163 ? 14.277 -23.319 -24.804 1.00 38.97 163 GLY A N 1
ATOM 1264 C CA . GLY A 1 163 ? 14.346 -24.446 -25.730 1.00 38.97 163 GLY A CA 1
ATOM 1265 C C . GLY A 1 163 ? 13.614 -25.696 -25.235 1.00 38.97 163 GLY A C 1
ATOM 1266 O O . GLY A 1 163 ? 13.706 -26.080 -24.073 1.00 38.97 163 GLY A O 1
ATOM 1267 N N . GLY A 1 164 ? 12.895 -26.347 -26.150 1.00 32.12 164 GLY A N 1
ATOM 1268 C CA . GLY A 1 164 ? 12.182 -27.586 -25.871 1.00 32.12 164 GLY A CA 1
ATOM 1269 C C . GLY A 1 164 ? 13.130 -28.775 -25.733 1.00 32.12 164 GLY A C 1
ATOM 1270 O O . GLY A 1 164 ? 13.880 -29.086 -26.657 1.00 32.12 164 GLY A O 1
ATOM 1271 N N . VAL A 1 165 ? 13.023 -29.481 -24.611 1.00 36.84 165 VAL A N 1
ATOM 1272 C CA . VAL A 1 165 ? 13.339 -30.908 -24.532 1.00 36.84 165 VAL A CA 1
ATOM 1273 C C . VAL A 1 165 ? 12.002 -31.613 -24.342 1.00 36.84 165 VAL A C 1
ATOM 1275 O O . VAL A 1 165 ? 11.344 -31.404 -23.334 1.00 36.84 165 VAL A O 1
ATOM 1278 N N . GLU A 1 166 ? 11.589 -32.339 -25.379 1.00 46.19 166 GLU A N 1
ATOM 1279 C CA . GLU A 1 166 ? 10.482 -33.303 -25.432 1.00 46.19 166 GLU A CA 1
ATOM 1280 C C . GLU A 1 166 ? 9.152 -32.926 -24.721 1.00 46.19 166 GLU A C 1
ATOM 1282 O O . GLU A 1 166 ? 8.978 -32.948 -23.508 1.00 46.19 166 GLU A O 1
ATOM 1287 N N . GLU A 1 167 ? 8.154 -32.662 -25.569 1.00 41.47 167 GLU A N 1
ATOM 1288 C CA . GLU A 1 167 ? 6.705 -32.777 -25.339 1.00 41.47 167 GLU A CA 1
ATOM 1289 C C . GLU A 1 167 ? 5.896 -31.717 -24.571 1.00 41.47 167 GLU A C 1
ATOM 1291 O O . GLU A 1 167 ? 4.670 -31.766 -24.677 1.00 41.47 167 GLU A O 1
ATOM 1296 N N . ARG A 1 168 ? 6.465 -30.679 -23.939 1.00 36.22 168 ARG A N 1
ATOM 1297 C CA . ARG A 1 168 ? 5.665 -29.499 -23.514 1.00 36.22 168 ARG A CA 1
ATOM 1298 C C . ARG A 1 168 ? 6.446 -28.188 -23.611 1.00 36.22 168 ARG A C 1
ATOM 1300 O O . ARG A 1 168 ? 7.373 -27.952 -22.848 1.00 36.22 168 ARG A O 1
ATOM 1307 N N . VAL A 1 169 ? 6.042 -27.312 -24.534 1.00 41.09 169 VAL A N 1
ATOM 1308 C CA . VAL A 1 169 ? 6.551 -25.933 -24.621 1.00 41.09 169 VAL A CA 1
ATOM 1309 C C . VAL A 1 169 ? 5.777 -25.077 -23.622 1.00 41.09 169 VAL A C 1
ATOM 1311 O O . VAL A 1 169 ? 4.596 -24.797 -23.832 1.00 41.09 169 VAL A O 1
ATOM 1314 N N . TYR A 1 170 ? 6.432 -24.657 -22.543 1.00 42.78 170 TYR A N 1
ATOM 1315 C CA . TYR A 1 170 ? 5.886 -23.671 -21.613 1.00 42.78 170 TYR A CA 1
ATOM 1316 C C . TYR A 1 170 ? 6.403 -22.288 -22.015 1.00 42.78 170 TYR A C 1
ATOM 1318 O O . TYR A 1 170 ? 7.595 -22.017 -21.948 1.00 42.78 170 TYR A O 1
ATOM 1326 N N . GLY A 1 171 ? 5.510 -21.409 -22.473 1.00 48.66 171 GLY A N 1
ATOM 1327 C CA . GLY A 1 171 ? 5.852 -20.008 -22.698 1.00 48.66 171 GLY A CA 1
ATOM 1328 C C . GLY A 1 171 ? 5.730 -19.232 -21.393 1.00 48.66 171 GLY A C 1
ATOM 1329 O O . GLY A 1 171 ? 4.612 -19.008 -20.930 1.00 48.66 171 GLY A O 1
ATOM 1330 N N . ALA A 1 172 ? 6.846 -18.797 -20.813 1.00 54.69 172 ALA A N 1
ATOM 1331 C CA . ALA A 1 172 ? 6.816 -17.841 -19.713 1.00 54.69 172 ALA A CA 1
ATOM 1332 C C . ALA A 1 172 ? 6.619 -16.425 -20.280 1.00 54.69 172 ALA A C 1
ATOM 1334 O O . ALA A 1 172 ? 7.327 -15.987 -21.194 1.00 54.69 172 ALA A O 1
ATOM 1335 N N . LYS A 1 173 ? 5.621 -15.700 -19.764 1.00 57.78 173 LYS A N 1
ATOM 1336 C CA . LYS A 1 173 ? 5.496 -14.265 -20.023 1.00 57.78 173 LYS A CA 1
ATOM 1337 C C . LYS A 1 173 ? 6.485 -13.558 -19.105 1.00 57.78 173 LYS A C 1
ATOM 1339 O O . LYS A 1 173 ? 6.323 -13.597 -17.891 1.00 57.78 173 LYS A O 1
ATOM 1344 N N . GLU A 1 174 ? 7.487 -12.911 -19.683 1.00 58.66 174 GLU A N 1
ATOM 1345 C CA . GLU A 1 174 ? 8.465 -12.142 -18.920 1.00 58.66 174 GLU A CA 1
ATOM 1346 C C . GLU A 1 174 ? 8.125 -10.648 -18.954 1.00 58.66 174 GLU A C 1
ATOM 1348 O O . GLU A 1 174 ? 7.651 -10.129 -19.977 1.00 58.66 174 GLU A O 1
ATOM 1353 N N . PRO A 1 175 ? 8.355 -9.911 -17.854 1.00 59.06 175 PRO A N 1
ATOM 1354 C CA . PRO A 1 175 ? 8.155 -8.476 -17.853 1.00 59.06 175 PRO A CA 1
ATOM 1355 C C . PRO A 1 175 ? 9.277 -7.837 -18.677 1.00 59.06 175 PRO A C 1
ATOM 1357 O O . PRO A 1 175 ? 10.394 -7.660 -18.207 1.00 59.06 175 PRO A O 1
ATOM 1360 N N . TYR A 1 176 ? 8.984 -7.465 -19.922 1.00 61.75 176 TYR A N 1
ATOM 1361 C CA . TYR A 1 176 ? 9.941 -6.744 -20.757 1.00 61.75 176 TYR A CA 1
ATOM 1362 C C . TYR A 1 176 ? 10.128 -5.314 -20.248 1.00 61.75 176 TYR A C 1
ATOM 1364 O O . TYR A 1 176 ? 9.155 -4.572 -20.086 1.00 61.75 176 TYR A O 1
ATOM 1372 N N . PHE A 1 177 ? 11.373 -4.884 -20.056 1.00 66.75 177 PHE A N 1
ATOM 1373 C CA . PHE A 1 177 ? 11.721 -3.487 -19.809 1.00 66.75 177 PHE A CA 1
ATOM 1374 C C . PHE A 1 177 ? 13.009 -3.092 -20.518 1.00 66.75 177 PHE A C 1
ATOM 1376 O O . PHE A 1 177 ? 13.887 -3.911 -20.773 1.00 66.75 177 PHE A O 1
ATOM 1383 N N . LYS A 1 178 ? 13.087 -1.817 -20.901 1.00 68.94 178 LYS A N 1
ATOM 1384 C CA . LYS A 1 178 ? 14.289 -1.250 -21.514 1.00 68.94 178 LYS A CA 1
ATOM 1385 C C . LYS A 1 178 ? 15.257 -0.832 -20.415 1.00 68.94 178 LYS A C 1
ATOM 1387 O O . LYS A 1 178 ? 14.829 -0.419 -19.346 1.00 68.94 178 LYS A O 1
ATOM 1392 N N . VAL A 1 179 ? 16.552 -0.816 -20.723 1.00 66.31 179 VAL A N 1
ATOM 1393 C CA . VAL A 1 179 ? 17.586 -0.261 -19.824 1.00 66.31 179 VAL A CA 1
ATOM 1394 C C . VAL A 1 179 ? 17.308 1.211 -19.471 1.00 66.31 179 VAL A C 1
ATOM 1396 O O . VAL A 1 179 ? 17.705 1.683 -18.414 1.00 66.31 179 VAL A O 1
ATOM 1399 N N . SER A 1 180 ? 16.596 1.933 -20.342 1.00 72.50 180 SER A N 1
ATOM 1400 C CA . SER A 1 180 ? 16.172 3.319 -20.122 1.00 72.50 180 SER A CA 1
ATOM 1401 C C . SER A 1 180 ? 14.892 3.476 -19.290 1.00 72.50 180 SER A C 1
ATOM 1403 O O . SER A 1 180 ? 14.480 4.608 -19.058 1.00 72.50 180 SER A O 1
ATOM 1405 N N . ASP A 1 181 ? 14.194 2.389 -18.946 1.00 75.62 181 ASP A N 1
ATOM 1406 C CA . ASP A 1 181 ? 12.982 2.466 -18.127 1.00 75.62 181 ASP A CA 1
ATOM 1407 C C . ASP A 1 181 ? 13.372 2.713 -16.659 1.00 75.62 181 ASP A C 1
ATOM 1409 O O . ASP A 1 181 ? 14.305 2.099 -16.142 1.00 75.62 181 ASP A O 1
ATOM 1413 N N . ASP A 1 182 ? 12.655 3.607 -15.974 1.00 84.25 182 ASP A N 1
ATOM 1414 C CA . ASP A 1 182 ? 12.839 3.804 -14.535 1.00 84.25 182 ASP A CA 1
ATOM 1415 C C . ASP A 1 182 ? 12.293 2.617 -13.716 1.00 84.25 182 ASP A C 1
ATOM 1417 O O . ASP A 1 182 ? 11.501 1.793 -14.189 1.00 84.25 182 ASP A O 1
ATOM 1421 N N . PHE A 1 183 ? 12.706 2.530 -12.450 1.00 83.69 183 PHE A N 1
ATOM 1422 C CA . PHE A 1 183 ? 12.314 1.425 -11.572 1.00 83.69 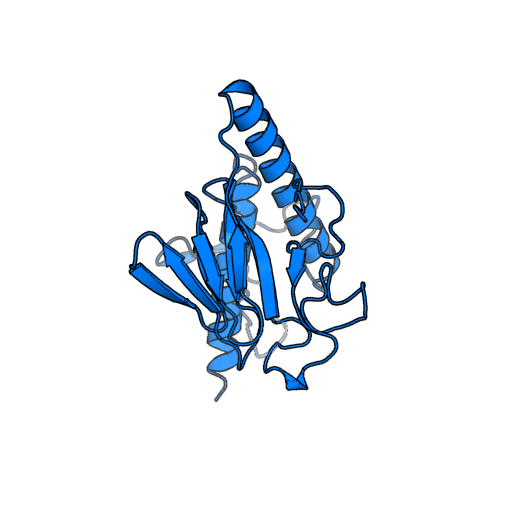183 PHE A CA 1
ATOM 1423 C C . PHE A 1 183 ? 10.832 1.430 -11.182 1.00 83.69 183 PHE A C 1
ATOM 1425 O O . PHE A 1 183 ? 10.307 0.368 -10.845 1.00 83.69 183 PHE A O 1
ATOM 1432 N N . GLY A 1 184 ? 10.143 2.570 -11.262 1.00 83.81 184 GLY A N 1
ATOM 1433 C CA . GLY A 1 184 ? 8.692 2.630 -11.098 1.00 83.81 184 GLY A CA 1
ATOM 1434 C C . GLY A 1 184 ? 7.993 1.871 -12.225 1.00 83.81 184 GLY A C 1
ATOM 1435 O O . GLY A 1 184 ? 7.191 0.965 -11.999 1.00 83.81 184 GLY A O 1
ATOM 1436 N N . LYS A 1 185 ? 8.395 2.118 -13.469 1.00 82.25 185 LYS A N 1
ATOM 1437 C CA . LYS A 1 185 ? 7.890 1.396 -14.639 1.00 82.25 185 LYS A CA 1
ATOM 1438 C C . LYS A 1 185 ? 8.225 -0.095 -14.608 1.00 82.25 185 LYS A C 1
ATOM 1440 O O . LYS A 1 185 ? 7.358 -0.911 -14.929 1.00 82.25 185 LYS A O 1
ATOM 1445 N N . VAL A 1 186 ? 9.442 -0.459 -14.197 1.00 81.00 186 VAL A N 1
ATOM 1446 C CA . VAL A 1 186 ? 9.843 -1.867 -14.016 1.00 81.00 186 VAL A CA 1
ATOM 1447 C C . VAL A 1 186 ? 8.947 -2.546 -12.980 1.00 81.00 186 VAL A C 1
ATOM 1449 O O . VAL A 1 186 ? 8.339 -3.577 -13.275 1.00 81.00 186 VAL A O 1
ATOM 1452 N N . ARG A 1 187 ? 8.787 -1.938 -11.797 1.00 83.38 187 ARG A N 1
ATOM 1453 C CA . ARG A 1 187 ? 7.927 -2.471 -10.734 1.00 83.38 187 ARG A CA 1
ATOM 1454 C C . ARG A 1 187 ? 6.472 -2.572 -11.173 1.00 83.38 187 ARG A C 1
ATOM 1456 O O . ARG A 1 187 ? 5.834 -3.583 -10.914 1.00 83.38 187 ARG A O 1
ATOM 1463 N N . SER A 1 188 ? 5.948 -1.570 -11.872 1.00 84.50 188 SER A N 1
ATOM 1464 C CA . SER A 1 188 ? 4.581 -1.609 -12.385 1.00 84.50 188 SER A CA 1
ATOM 1465 C C . SER A 1 188 ? 4.346 -2.791 -13.321 1.00 84.50 188 SER A C 1
ATOM 1467 O O . SER A 1 188 ? 3.313 -3.443 -13.212 1.00 84.50 188 SER A O 1
ATOM 1469 N N . ARG A 1 189 ? 5.262 -3.055 -14.259 1.00 80.06 189 ARG A N 1
ATOM 1470 C CA . ARG A 1 189 ? 5.125 -4.194 -15.180 1.00 80.06 189 ARG A CA 1
ATOM 1471 C C . ARG A 1 189 ? 5.206 -5.520 -14.441 1.00 80.06 189 ARG A C 1
ATOM 1473 O O . ARG A 1 189 ? 4.497 -6.459 -14.786 1.00 80.06 189 ARG A O 1
ATOM 1480 N N . TRP A 1 190 ? 6.050 -5.579 -13.416 1.00 78.81 190 TRP A N 1
ATOM 1481 C CA . TRP A 1 190 ? 6.143 -6.736 -12.542 1.00 78.81 190 TRP A CA 1
ATOM 1482 C C . TRP A 1 190 ? 4.838 -6.975 -11.760 1.00 78.81 190 TRP A C 1
ATOM 1484 O O . TRP A 1 190 ? 4.322 -8.090 -11.767 1.00 78.81 190 TRP A O 1
ATOM 1494 N N . GLU A 1 191 ? 4.252 -5.934 -11.155 1.00 82.50 191 GLU A N 1
ATOM 1495 C CA . GLU A 1 191 ? 2.962 -6.025 -10.450 1.00 82.50 191 GLU A CA 1
ATOM 1496 C C . GLU A 1 191 ? 1.818 -6.433 -11.403 1.00 82.50 191 GLU A C 1
ATOM 1498 O O . GLU A 1 191 ? 0.969 -7.248 -11.037 1.00 82.50 191 GLU A O 1
ATOM 1503 N N . GLU A 1 192 ? 1.807 -5.915 -12.637 1.00 81.62 192 GLU A N 1
ATOM 1504 C CA . GLU A 1 192 ? 0.843 -6.294 -13.682 1.00 81.62 192 GLU A CA 1
ATOM 1505 C C . GLU A 1 192 ? 0.977 -7.775 -14.073 1.00 81.62 192 GLU A C 1
ATOM 1507 O O . GLU A 1 192 ? -0.025 -8.489 -14.111 1.00 81.62 192 GLU A O 1
ATOM 1512 N N . LEU A 1 193 ? 2.204 -8.259 -14.295 1.00 77.56 193 LEU A N 1
ATOM 1513 C CA . LEU A 1 193 ? 2.464 -9.661 -14.620 1.00 77.56 193 LEU A CA 1
ATOM 1514 C C . LEU A 1 193 ? 2.058 -10.602 -13.481 1.00 77.56 193 LEU A C 1
ATOM 1516 O O . LEU A 1 193 ? 1.405 -11.611 -13.733 1.00 77.56 193 LEU A O 1
ATOM 1520 N N . LYS A 1 194 ? 2.402 -10.261 -12.232 1.00 76.88 194 LYS A N 1
ATOM 1521 C CA . LYS A 1 194 ? 2.005 -11.044 -11.053 1.00 76.88 194 LYS A CA 1
ATOM 1522 C C . LYS A 1 194 ? 0.486 -11.160 -10.961 1.00 76.88 194 LYS A C 1
ATOM 1524 O O . LYS A 1 194 ? -0.036 -12.250 -10.774 1.00 76.88 194 LYS A O 1
ATOM 1529 N N . LYS A 1 195 ? -0.232 -10.055 -11.176 1.00 77.00 195 LYS A N 1
ATOM 1530 C CA . LYS A 1 195 ? -1.698 -10.054 -11.176 1.00 77.00 195 LYS A CA 1
ATOM 1531 C C . LYS A 1 195 ? -2.283 -10.933 -12.281 1.00 77.00 195 LYS A C 1
ATOM 1533 O O . LYS A 1 195 ? -3.286 -11.601 -12.059 1.00 77.00 195 LYS A O 1
ATOM 1538 N N . GLU A 1 196 ? -1.704 -10.910 -13.478 1.00 73.62 196 GLU A N 1
ATOM 1539 C CA . GLU A 1 196 ? -2.126 -11.812 -14.552 1.00 73.62 196 GLU A CA 1
ATOM 1540 C C . GLU A 1 196 ? -1.875 -13.278 -14.196 1.00 73.62 196 GLU A C 1
ATOM 1542 O O . GLU A 1 196 ? -2.774 -14.093 -14.380 1.00 73.62 196 GLU A O 1
ATOM 1547 N N . PHE A 1 197 ? -0.699 -13.596 -13.649 1.00 73.62 197 PHE A N 1
ATOM 1548 C CA . PHE A 1 197 ? -0.371 -14.941 -13.184 1.00 73.62 197 PHE A CA 1
ATOM 1549 C C . PHE A 1 197 ? -1.354 -15.421 -12.112 1.00 73.62 197 PHE A C 1
ATOM 1551 O O . PHE A 1 197 ? -1.920 -16.499 -12.257 1.00 73.62 197 PHE A O 1
ATOM 1558 N N . ASP A 1 198 ? -1.632 -14.600 -11.097 1.00 68.00 198 ASP A N 1
ATOM 1559 C CA . ASP A 1 198 ? -2.586 -14.923 -10.031 1.00 68.00 198 ASP A CA 1
ATOM 1560 C C . ASP A 1 198 ? -4.000 -15.163 -10.592 1.00 68.00 198 ASP A C 1
ATOM 1562 O O . ASP A 1 198 ? -4.699 -16.072 -10.150 1.00 68.00 198 ASP A O 1
ATOM 1566 N N . ASN A 1 199 ? -4.422 -14.388 -11.601 1.00 71.88 199 ASN A N 1
ATOM 1567 C CA . ASN A 1 199 ? -5.705 -14.607 -12.274 1.00 71.88 199 ASN A CA 1
ATOM 1568 C C . ASN A 1 199 ? -5.725 -15.923 -13.063 1.00 71.88 199 ASN A C 1
ATOM 1570 O O . ASN A 1 199 ? -6.745 -16.599 -13.058 1.00 71.88 199 ASN A O 1
ATOM 1574 N N . VAL A 1 200 ? -4.634 -16.279 -13.751 1.00 67.69 200 VAL A N 1
ATOM 1575 C CA . VAL A 1 200 ? -4.532 -17.547 -14.495 1.00 67.69 200 VAL A CA 1
ATOM 1576 C C . VAL A 1 200 ? -4.487 -18.738 -13.540 1.00 67.69 200 VAL A C 1
ATOM 1578 O O . VAL A 1 200 ? -5.212 -19.699 -13.757 1.00 67.69 200 VAL A O 1
ATOM 1581 N N . ALA A 1 201 ? -3.722 -18.658 -12.451 1.00 63.38 201 ALA A N 1
ATOM 1582 C CA . ALA A 1 201 ? -3.682 -19.692 -11.418 1.00 63.38 201 ALA A CA 1
ATOM 1583 C C . ALA A 1 201 ? -5.044 -19.869 -10.722 1.00 63.38 201 ALA A C 1
ATOM 1585 O O . ALA A 1 201 ? -5.419 -20.974 -10.352 1.00 63.38 201 ALA A O 1
ATOM 1586 N N . ALA A 1 202 ? -5.822 -18.792 -10.569 1.00 63.34 202 ALA A N 1
ATOM 1587 C CA . ALA A 1 202 ? -7.189 -18.869 -10.053 1.00 63.34 202 ALA A CA 1
ATOM 1588 C C . ALA A 1 202 ? -8.197 -19.473 -11.053 1.00 63.34 202 ALA A C 1
ATOM 1590 O O . ALA A 1 202 ? -9.307 -19.817 -10.649 1.00 63.34 202 ALA A O 1
ATOM 1591 N N . LEU A 1 203 ? -7.836 -19.575 -12.338 1.00 62.94 203 LEU A N 1
ATOM 1592 C CA . LEU A 1 203 ? -8.636 -20.209 -13.389 1.00 62.94 203 LEU A CA 1
ATOM 1593 C C . LEU A 1 203 ? -8.335 -21.706 -13.548 1.00 62.94 203 LEU A C 1
ATOM 1595 O O . LEU A 1 203 ? -8.902 -22.308 -14.459 1.00 62.94 203 LEU A O 1
ATOM 1599 N N . ASP A 1 204 ? -7.471 -22.296 -12.712 1.00 49.56 204 ASP A N 1
ATOM 1600 C CA . ASP A 1 204 ? -7.099 -23.705 -12.852 1.00 49.56 204 ASP A CA 1
ATOM 1601 C C . ASP A 1 204 ? -8.336 -24.622 -12.891 1.00 49.56 204 ASP A C 1
ATOM 1603 O O . ASP A 1 204 ? -9.231 -24.559 -12.038 1.00 49.56 204 ASP A O 1
ATOM 1607 N N . HIS A 1 205 ? -8.347 -25.413 -13.967 1.00 45.81 205 HIS A N 1
ATOM 1608 C CA . HIS A 1 205 ? -9.344 -26.377 -14.426 1.00 45.81 205 HIS A CA 1
ATOM 1609 C C . HIS A 1 205 ? -9.180 -27.742 -13.755 1.00 45.81 205 HIS A C 1
ATOM 1611 O O . HIS A 1 205 ? -8.021 -28.194 -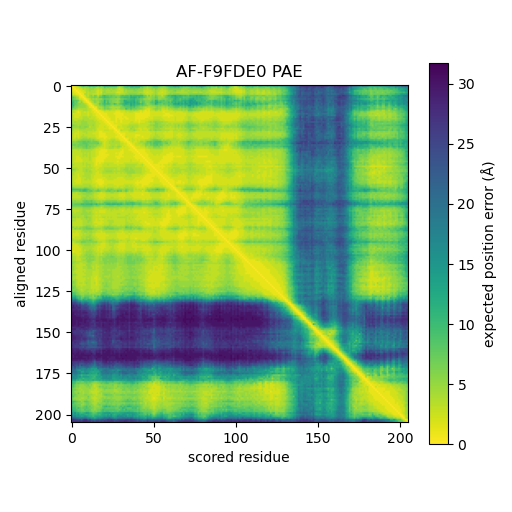13.610 1.00 45.81 205 HIS A O 1
#

Nearest PDB structures (foldseek):
  3umz-assembly1_A  TM=7.757E-01  e=7.336E-03  Homo sapiens
  6ar2-assembly2_B  TM=5.793E-01  e=6.150E-01  Homo sapiens
  7dco-assembly1_Y  TM=5.978E-01  e=5.797E-01  Saccharomyces cerevisiae S288C
  7csp-assembly2_B  TM=1.621E-01  e=9.302E+00  Mus musculus
  8rn6-assembly1_A  TM=1.488E-01  e=4.580E+00  Influenza B virus (B/Memphis/13/2003)

Mean predicted aligned error: 11.13 Å